Protein AF-A0A841DXW0-F1 (afdb_monomer_lite)

pLDDT: mean 86.61, std 12.79, range [44.38, 97.81]

Radius of gyration: 30.57 Å; chains: 1; bounding box: 57×77×73 Å

Organism: NCBI:txid236067

Foldseek 3Di:
DWDWDDQVVDPTKIKFKWFAFPVGFTARDADLFAGKGFDPCLVVLQVVCVVVVHGDDSVSGTDGDGLVRGQFIWMAIPVGDIHDTDGQVQWDAAPSRNSDQCRTAHPVGHGNGVVSVVRVVVVCVVVVVVSVVVVVVVVVVVVVVVLLVVLLVCVVVPDQLQRNQVVVVHHSVVSCVVRVVVNPCDPVNVVVVVVVVVVVVVVVVVVVVPDDPPDDDDDDDD

Secondary structure (DSSP, 8-state):
--EEE--TTSPPEEEEEEEEETT--EES-EETTEEEEE-TTHHHHHHHHHHTT-PPPHHHHEEEE-GGGEEEEEEEETTS-EEEEEEGGGSEE-TT-S-STTTEE-TTS-BHHHHHHHHHHHHHHHHHHHHHHHHHHHHHHHHHHHHHHHHHHHHHTT--HHHHHHHTTS-HHHHHHHHHHHHSS-HHHHHHHHHHHHHHHHHHHHHHH-------------

Structure (mmCIF, N/CA/C/O backbone):
data_AF-A0A841DXW0-F1
#
_entry.id   AF-A0A841DXW0-F1
#
loop_
_atom_site.group_PDB
_atom_site.id
_atom_site.type_symbol
_atom_site.label_atom_id
_atom_site.label_alt_id
_atom_site.label_comp_id
_atom_site.label_asym_id
_atom_site.label_entity_id
_atom_site.label_seq_id
_atom_site.pdbx_PDB_ins_code
_atom_site.Cartn_x
_atom_site.Cartn_y
_atom_site.Cartn_z
_atom_site.occupancy
_atom_site.B_iso_or_equiv
_atom_site.auth_seq_id
_atom_site.auth_comp_id
_atom_site.auth_asym_id
_atom_site.auth_atom_id
_atom_site.pdbx_PDB_model_num
ATOM 1 N N . MET A 1 1 ? 0.130 -0.313 -15.428 1.00 65.50 1 MET A N 1
ATOM 2 C CA . MET A 1 1 ? -0.395 0.853 -14.653 1.00 65.50 1 MET A CA 1
ATOM 3 C C . MET A 1 1 ? -0.084 0.596 -13.180 1.00 65.50 1 MET A C 1
ATOM 5 O O . MET A 1 1 ? -0.015 -0.562 -12.809 1.00 65.50 1 MET A O 1
ATOM 9 N N . GLY A 1 2 ? 0.133 1.610 -12.335 1.00 84.81 2 GLY A N 1
ATOM 10 C CA . GLY A 1 2 ? 0.450 1.377 -10.913 1.00 84.81 2 GLY A CA 1
ATOM 11 C C . GLY A 1 2 ? -0.738 0.859 -10.085 1.00 84.81 2 GLY A C 1
ATOM 12 O O . GLY A 1 2 ? -1.896 1.147 -10.394 1.00 84.81 2 GLY A O 1
ATOM 13 N N . TRP A 1 3 ? -0.450 0.121 -9.012 1.00 92.50 3 TRP A N 1
ATOM 14 C CA . TRP A 1 3 ? -1.397 -0.343 -7.993 1.00 92.50 3 TRP A CA 1
ATOM 15 C C . TRP A 1 3 ? -1.121 0.388 -6.682 1.00 92.50 3 TRP A C 1
ATOM 17 O O . TRP A 1 3 ? 0.021 0.444 -6.250 1.00 92.50 3 TRP A O 1
ATOM 27 N N . ALA A 1 4 ? -2.139 0.908 -6.001 1.00 89.81 4 ALA A N 1
ATOM 28 C CA . ALA A 1 4 ? -1.940 1.679 -4.774 1.00 89.81 4 ALA A CA 1
ATOM 29 C C . ALA A 1 4 ? -2.601 1.025 -3.557 1.00 89.81 4 ALA A C 1
ATOM 31 O O . ALA A 1 4 ? -3.673 0.417 -3.638 1.00 89.81 4 ALA A O 1
ATOM 32 N N . PHE A 1 5 ? -1.961 1.180 -2.404 1.00 83.38 5 PHE A N 1
ATOM 33 C CA . PHE A 1 5 ? -2.539 0.948 -1.092 1.00 83.38 5 PHE A CA 1
ATOM 34 C C . PHE A 1 5 ? -2.269 2.165 -0.213 1.00 83.38 5 PHE A C 1
ATOM 36 O O . PHE A 1 5 ? -1.135 2.416 0.194 1.00 83.38 5 PHE A O 1
ATOM 43 N N . GLU A 1 6 ? -3.348 2.869 0.108 1.00 78.94 6 GLU A N 1
ATOM 44 C CA . GLU A 1 6 ? -3.366 3.969 1.065 1.00 78.94 6 GLU A CA 1
ATOM 45 C C . GLU A 1 6 ? -3.870 3.413 2.399 1.00 78.94 6 GLU A C 1
ATOM 47 O O . GLU A 1 6 ? -5.041 3.052 2.555 1.00 78.94 6 GLU A O 1
ATOM 52 N N . GLY A 1 7 ? -2.966 3.270 3.364 1.00 66.44 7 GLY A N 1
ATOM 53 C CA . GLY A 1 7 ? -3.322 2.906 4.728 1.00 66.44 7 GLY A CA 1
ATOM 54 C C . GLY A 1 7 ? -3.168 4.126 5.613 1.00 66.44 7 GLY A C 1
ATOM 55 O O . GLY A 1 7 ? -2.055 4.613 5.765 1.00 66.44 7 GLY A O 1
ATOM 56 N N . GLU A 1 8 ? -4.239 4.612 6.247 1.00 64.44 8 GLU A N 1
ATOM 57 C CA . GLU A 1 8 ? -4.107 5.759 7.150 1.00 64.44 8 GLU A CA 1
ATOM 58 C C . GLU A 1 8 ? -3.011 5.494 8.200 1.00 64.44 8 GLU A C 1
ATOM 60 O O . GLU A 1 8 ? -3.106 4.554 8.995 1.00 64.44 8 GLU A O 1
ATOM 65 N N . GLY A 1 9 ? -1.976 6.335 8.249 1.00 62.94 9 GLY A N 1
ATOM 66 C CA . GLY A 1 9 ? -0.862 6.206 9.198 1.00 62.94 9 GLY A CA 1
ATOM 67 C C . GLY A 1 9 ? 0.056 4.993 8.982 1.00 62.94 9 GLY A C 1
ATOM 68 O O . GLY A 1 9 ? 0.841 4.679 9.877 1.00 62.94 9 GLY A O 1
ATOM 69 N N . LEU A 1 10 ? -0.052 4.312 7.842 1.00 67.81 10 LEU A N 1
ATOM 70 C CA . LEU A 1 10 ? 0.983 3.438 7.295 1.00 67.81 10 LEU A CA 1
ATOM 71 C C . LEU A 1 10 ? 1.666 4.185 6.140 1.00 67.81 10 LEU A C 1
ATOM 73 O O . LEU A 1 10 ? 1.105 5.141 5.614 1.00 67.81 10 LEU A O 1
ATOM 77 N N . GLU A 1 11 ? 2.894 3.802 5.793 1.00 77.06 11 GLU A N 1
ATOM 78 C CA . GLU A 1 11 ? 3.558 4.357 4.607 1.00 77.06 11 GLU A CA 1
ATOM 79 C C . GLU A 1 11 ? 2.734 4.011 3.358 1.00 77.06 11 GLU A C 1
ATOM 81 O O . GLU A 1 11 ? 2.201 2.903 3.264 1.00 77.06 11 GLU A O 1
ATOM 86 N N . ASP A 1 12 ? 2.598 4.953 2.424 1.00 86.62 12 ASP A N 1
ATOM 87 C CA . ASP A 1 12 ? 1.883 4.709 1.172 1.00 86.62 12 ASP A CA 1
ATOM 88 C C . ASP A 1 12 ? 2.682 3.731 0.308 1.00 86.62 12 ASP A C 1
ATOM 90 O O . ASP A 1 12 ? 3.871 3.927 0.032 1.00 86.62 12 ASP A O 1
ATOM 94 N N . HIS A 1 13 ? 2.015 2.666 -0.129 1.00 92.44 13 HIS A N 1
ATOM 95 C CA . HIS A 1 13 ? 2.616 1.656 -0.986 1.00 92.44 13 HIS A CA 1
ATOM 96 C C . HIS A 1 13 ? 1.990 1.731 -2.367 1.00 92.44 13 HIS A C 1
ATOM 98 O O . HIS A 1 13 ? 0.827 1.376 -2.552 1.00 92.44 13 HIS A O 1
ATOM 104 N N . GLU A 1 14 ? 2.788 2.122 -3.348 1.00 94.62 14 GLU A N 1
ATOM 105 C CA . GLU A 1 14 ? 2.430 2.015 -4.753 1.00 94.62 14 GLU A CA 1
ATOM 106 C C . GLU A 1 14 ? 3.302 0.930 -5.381 1.00 94.62 14 GLU A C 1
ATOM 108 O O . GLU A 1 14 ? 4.532 0.976 -5.294 1.00 94.62 14 GLU A O 1
ATOM 113 N N . GLY A 1 15 ? 2.663 -0.107 -5.910 1.00 95.56 15 GLY A N 1
ATOM 114 C CA . GLY A 1 15 ? 3.278 -1.184 -6.661 1.00 95.56 15 GLY A CA 1
ATOM 115 C C . GLY A 1 15 ? 3.174 -0.962 -8.161 1.00 95.56 15 GLY A C 1
ATOM 116 O O . GLY A 1 15 ? 2.245 -0.320 -8.634 1.00 95.56 15 GLY A O 1
ATOM 117 N N . TYR A 1 16 ? 4.121 -1.495 -8.918 1.00 95.44 16 TYR A N 1
ATOM 118 C CA . TYR A 1 16 ? 4.095 -1.460 -10.379 1.00 95.44 16 TYR A CA 1
ATOM 119 C C . TYR A 1 16 ? 4.990 -2.562 -10.945 1.00 95.44 16 TYR A C 1
ATOM 121 O O . TYR A 1 16 ? 5.966 -2.968 -10.304 1.00 95.44 16 TYR A O 1
ATOM 129 N N . ALA A 1 17 ? 4.686 -3.036 -12.153 1.00 96.00 17 ALA A N 1
ATOM 130 C CA . ALA A 1 17 ? 5.651 -3.783 -12.945 1.00 96.00 17 ALA A CA 1
ATOM 131 C C . ALA A 1 17 ? 6.710 -2.811 -13.481 1.00 96.00 17 ALA A C 1
ATOM 133 O O . ALA A 1 17 ? 6.394 -1.783 -14.082 1.00 96.00 17 ALA A O 1
ATOM 134 N N . VAL A 1 18 ? 7.980 -3.118 -13.236 1.00 95.81 18 VAL A N 1
ATOM 135 C CA . VAL A 1 18 ? 9.117 -2.322 -13.692 1.00 95.81 18 VAL A CA 1
ATOM 136 C C . VAL A 1 18 ? 9.826 -3.048 -14.828 1.00 95.81 18 VAL A C 1
ATOM 138 O O . VAL A 1 18 ? 10.089 -4.248 -14.741 1.00 95.81 18 VAL A O 1
ATOM 141 N N . PHE A 1 19 ? 10.143 -2.323 -15.897 1.00 96.25 19 PHE A N 1
ATOM 142 C CA . PHE A 1 19 ? 11.028 -2.787 -16.959 1.00 96.25 19 PHE A CA 1
ATOM 143 C C . PHE A 1 19 ? 12.461 -2.806 -16.439 1.00 96.25 19 PHE A C 1
ATOM 145 O O . PHE A 1 19 ? 12.916 -1.817 -15.862 1.00 96.25 19 PHE A O 1
ATOM 152 N N . VAL A 1 20 ? 13.185 -3.896 -16.681 1.00 96.62 20 VAL A N 1
ATOM 153 C CA . VAL A 1 20 ? 14.587 -4.042 -16.281 1.00 96.62 20 VAL A CA 1
ATOM 154 C C . VAL A 1 20 ? 15.447 -4.242 -17.518 1.00 96.62 20 VAL A C 1
ATOM 156 O O . VAL A 1 20 ? 15.250 -5.187 -18.288 1.00 96.62 20 VAL A O 1
ATOM 159 N N . THR A 1 21 ? 16.425 -3.368 -17.720 1.00 96.19 21 THR A N 1
ATOM 160 C CA . THR A 1 21 ? 17.359 -3.471 -18.844 1.00 96.19 21 THR A CA 1
ATOM 161 C C . THR A 1 21 ? 18.474 -4.484 -18.599 1.00 96.19 21 THR A C 1
ATOM 163 O O . THR A 1 21 ? 18.707 -4.948 -17.479 1.00 96.19 21 THR A O 1
ATOM 166 N N . VAL A 1 22 ? 19.208 -4.829 -19.660 1.00 95.81 22 VAL A N 1
ATOM 167 C CA . VAL A 1 22 ? 20.374 -5.733 -19.611 1.00 95.81 22 VAL A CA 1
ATOM 168 C C . VAL A 1 22 ? 21.492 -5.220 -18.701 1.00 95.81 22 VAL A C 1
ATOM 170 O O . VAL A 1 22 ? 22.217 -6.021 -18.118 1.00 95.81 22 VAL A O 1
ATOM 173 N N . ASP A 1 23 ? 21.613 -3.900 -18.546 1.00 94.31 23 ASP A N 1
ATOM 174 C CA . ASP A 1 23 ? 22.551 -3.249 -17.625 1.00 94.31 23 ASP A CA 1
ATOM 175 C C . ASP A 1 23 ? 21.958 -3.015 -16.220 1.00 94.31 23 ASP A C 1
ATOM 177 O O . ASP A 1 23 ? 22.613 -2.417 -15.367 1.00 94.31 23 ASP A O 1
ATOM 181 N N . GLY A 1 24 ? 20.747 -3.523 -15.959 1.00 94.50 24 GLY A N 1
ATOM 182 C CA . GLY A 1 24 ? 20.101 -3.523 -14.646 1.00 94.50 24 GLY A CA 1
ATOM 183 C C . GLY A 1 24 ? 19.414 -2.215 -14.261 1.00 94.50 24 GLY A C 1
ATOM 184 O O . GLY A 1 24 ? 19.050 -2.051 -13.100 1.00 94.50 24 GLY A O 1
ATOM 185 N N . ARG A 1 25 ? 19.242 -1.276 -15.196 1.00 94.50 25 ARG A N 1
ATOM 186 C CA . ARG A 1 25 ? 18.461 -0.061 -14.952 1.00 94.50 25 ARG A CA 1
ATOM 187 C C . ARG A 1 25 ? 16.971 -0.357 -15.035 1.00 94.50 25 ARG A C 1
ATOM 189 O O . ARG A 1 25 ? 16.523 -1.240 -15.761 1.00 94.50 25 ARG A O 1
ATOM 196 N N . GLU A 1 26 ? 16.218 0.406 -14.262 1.00 94.38 26 GLU A N 1
ATOM 197 C CA . GLU A 1 26 ? 14.788 0.217 -14.068 1.00 94.38 26 GLU A CA 1
ATOM 198 C C . GLU A 1 26 ? 14.006 1.377 -14.691 1.00 94.38 26 GLU A C 1
ATOM 200 O O . GLU A 1 26 ? 14.440 2.532 -14.638 1.00 94.38 26 GLU A O 1
ATOM 205 N N . SER A 1 27 ? 12.835 1.083 -15.253 1.00 92.88 27 SER A N 1
ATOM 206 C CA . SER A 1 27 ? 11.865 2.101 -15.657 1.00 92.88 27 SER A CA 1
ATOM 207 C C . SER A 1 27 ? 10.431 1.632 -15.451 1.00 92.88 27 SER A C 1
ATOM 209 O O . SER A 1 27 ? 10.116 0.470 -15.675 1.00 92.88 27 SER A O 1
ATOM 211 N N . GLY A 1 28 ? 9.553 2.550 -15.048 1.00 89.56 28 GLY A N 1
ATOM 212 C CA . GLY A 1 28 ? 8.099 2.358 -15.064 1.00 89.56 28 GLY A CA 1
ATOM 213 C C . GLY A 1 28 ? 7.417 2.978 -16.290 1.00 89.56 28 GLY A C 1
ATOM 214 O O . GLY A 1 28 ? 6.194 3.046 -16.326 1.00 89.56 28 GLY A O 1
ATOM 215 N N . SER A 1 29 ? 8.181 3.485 -17.265 1.00 88.88 29 SER A N 1
ATOM 216 C CA . SER A 1 29 ? 7.665 4.239 -18.412 1.00 88.88 29 SER A CA 1
ATOM 217 C C . SER A 1 29 ? 8.244 3.741 -19.734 1.00 88.88 29 SER A C 1
ATOM 219 O O . SER A 1 29 ? 9.432 3.430 -19.853 1.00 88.88 29 SER A O 1
ATOM 221 N N . SER A 1 30 ? 7.397 3.697 -20.757 1.00 91.06 30 SER A N 1
ATOM 222 C CA . SER A 1 30 ? 7.753 3.254 -22.101 1.00 91.06 30 SER A CA 1
ATOM 223 C C . SER A 1 30 ? 7.018 4.065 -23.168 1.00 91.06 30 SER A C 1
ATOM 225 O O . SER A 1 30 ? 6.134 4.872 -22.882 1.00 91.06 30 SER A O 1
ATOM 227 N N . SER A 1 31 ? 7.425 3.875 -24.415 1.00 89.94 31 SER A N 1
ATOM 228 C CA . SER A 1 31 ? 6.767 4.372 -25.619 1.00 89.94 31 SER A CA 1
ATOM 229 C C . SER A 1 31 ? 6.866 3.312 -26.716 1.00 89.94 31 SER A C 1
ATOM 231 O O . SER A 1 31 ? 7.520 2.286 -26.531 1.00 89.94 31 SER A O 1
ATOM 233 N N . ALA A 1 32 ? 6.282 3.574 -27.887 1.00 87.12 32 ALA A N 1
ATOM 234 C CA . ALA A 1 32 ? 6.405 2.668 -29.030 1.00 87.12 32 ALA A CA 1
ATOM 235 C C . ALA A 1 32 ? 7.876 2.380 -29.406 1.00 87.12 32 ALA A C 1
ATOM 237 O O . ALA A 1 32 ? 8.198 1.268 -29.814 1.00 87.12 32 ALA A O 1
ATOM 238 N N . ASP A 1 33 ? 8.773 3.347 -29.194 1.00 88.94 33 ASP A N 1
ATOM 239 C CA . ASP A 1 33 ? 10.173 3.272 -29.618 1.00 88.94 33 ASP A CA 1
ATOM 240 C C . ASP A 1 33 ? 11.130 2.721 -28.538 1.00 88.94 33 ASP A C 1
ATOM 242 O O . ASP A 1 33 ? 12.308 2.489 -28.821 1.00 88.94 33 ASP A O 1
ATOM 246 N N . GLY A 1 34 ? 10.663 2.503 -27.300 1.00 91.62 34 GLY A N 1
ATOM 247 C CA . GLY A 1 34 ? 11.501 1.966 -26.222 1.00 91.62 34 GLY A CA 1
ATOM 248 C C . GLY A 1 34 ? 11.132 2.427 -24.811 1.00 91.62 34 GLY A C 1
ATOM 249 O O . GLY A 1 34 ? 10.066 2.988 -24.563 1.00 91.62 34 GLY A O 1
ATOM 250 N N . LEU A 1 35 ? 12.056 2.200 -23.879 1.00 93.50 35 LEU A N 1
ATOM 251 C CA . LEU A 1 35 ? 11.955 2.509 -22.454 1.00 93.50 35 LEU A CA 1
ATOM 252 C C . LEU A 1 35 ? 12.476 3.914 -22.155 1.00 93.50 35 LEU A C 1
ATOM 254 O O . LEU A 1 35 ? 13.573 4.265 -22.584 1.00 93.50 35 LEU A O 1
ATOM 258 N N . TRP A 1 36 ? 11.755 4.691 -21.349 1.00 93.44 36 TRP A N 1
ATOM 259 C CA . TRP A 1 36 ? 12.261 5.970 -20.846 1.00 93.44 36 TRP A CA 1
ATOM 260 C C . TRP A 1 36 ? 13.000 5.749 -19.532 1.00 93.44 36 TRP A C 1
ATOM 262 O O . TRP A 1 36 ? 12.374 5.482 -18.511 1.00 93.44 36 TRP A O 1
ATOM 272 N N . ILE A 1 37 ? 14.328 5.841 -19.539 1.00 93.81 37 ILE A N 1
ATOM 273 C CA . ILE A 1 37 ? 15.160 5.606 -18.351 1.00 93.81 37 ILE A CA 1
ATOM 274 C C . ILE A 1 37 ? 15.756 6.914 -17.865 1.00 93.81 37 ILE A C 1
ATOM 276 O O . ILE A 1 37 ? 16.316 7.676 -18.649 1.00 93.81 37 ILE A O 1
ATOM 280 N N . TRP A 1 38 ? 15.694 7.150 -16.557 1.00 90.75 38 TRP A N 1
ATOM 281 C CA . TRP A 1 38 ? 16.342 8.304 -15.951 1.00 90.75 38 TRP A CA 1
ATOM 282 C C . TRP A 1 38 ? 17.860 8.251 -16.157 1.00 90.75 38 TRP A C 1
ATOM 284 O O . TRP A 1 38 ? 18.518 7.247 -15.864 1.00 90.75 38 TRP A O 1
ATOM 294 N N . ARG A 1 39 ? 18.436 9.343 -16.659 1.00 90.56 39 ARG A N 1
ATOM 295 C CA . ARG A 1 39 ? 19.870 9.421 -16.926 1.00 90.56 39 ARG A CA 1
ATOM 296 C C . ARG A 1 39 ? 20.656 9.463 -15.610 1.00 90.56 39 ARG A C 1
ATOM 298 O O . ARG A 1 39 ? 20.292 10.219 -14.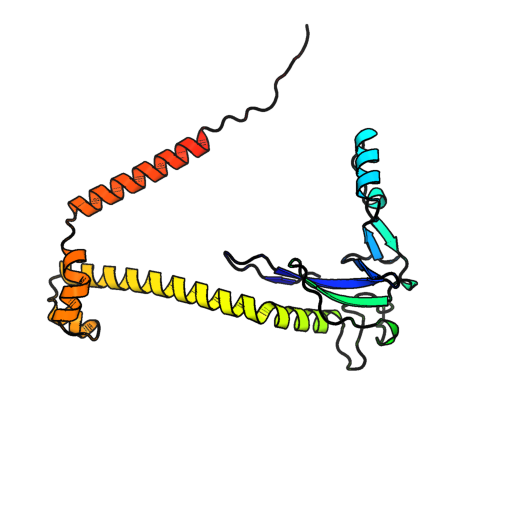706 1.00 90.56 39 ARG A O 1
ATOM 305 N N . PRO A 1 40 ? 21.802 8.769 -15.506 1.00 8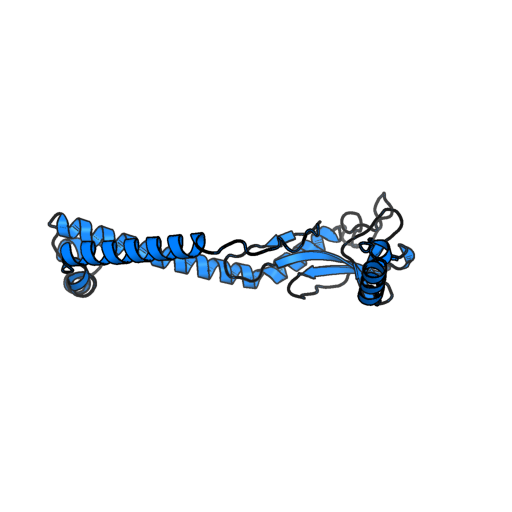8.75 40 PRO A N 1
ATOM 306 C CA . PRO A 1 40 ? 22.681 8.900 -14.343 1.00 88.75 40 PRO A CA 1
ATOM 307 C C . PRO A 1 40 ? 23.173 10.339 -14.111 1.00 88.75 40 PRO A C 1
ATOM 309 O O . PRO A 1 40 ? 23.406 10.739 -12.973 1.00 88.75 40 PRO A O 1
ATOM 312 N N . ASP A 1 41 ? 23.313 11.129 -15.182 1.00 90.38 41 ASP A N 1
ATOM 313 C CA . ASP A 1 41 ? 23.753 12.528 -15.154 1.00 90.38 41 ASP A CA 1
ATOM 314 C C . ASP A 1 41 ? 22.595 13.547 -15.179 1.00 90.38 41 ASP A C 1
ATOM 316 O O . ASP A 1 41 ? 22.837 14.750 -15.307 1.00 90.38 41 ASP A O 1
ATOM 320 N N . ALA A 1 42 ? 21.343 13.105 -15.005 1.00 90.94 42 ALA A N 1
ATOM 321 C CA . ALA A 1 42 ? 20.148 13.947 -15.111 1.00 90.94 42 ALA A CA 1
ATOM 322 C C . ALA A 1 42 ? 20.188 15.192 -14.214 1.00 90.94 42 ALA A C 1
ATOM 324 O O . ALA A 1 42 ? 19.801 16.275 -14.641 1.00 90.94 42 ALA A O 1
ATOM 325 N N . GLN A 1 43 ? 20.697 15.073 -12.982 1.00 88.44 43 GLN A N 1
ATOM 326 C CA . GLN A 1 43 ? 20.805 16.217 -12.066 1.00 88.44 43 GLN A CA 1
ATOM 327 C C . GLN A 1 43 ? 21.747 17.299 -12.608 1.00 88.44 43 GLN A C 1
ATOM 329 O O . GLN A 1 43 ? 21.465 18.489 -12.482 1.00 88.44 43 GLN A O 1
ATOM 334 N N . VAL A 1 44 ? 22.850 16.893 -13.243 1.00 91.75 44 VAL A N 1
ATOM 335 C CA . VAL A 1 44 ? 23.822 17.820 -13.836 1.00 91.75 44 VAL A CA 1
ATOM 336 C C . VAL A 1 44 ? 23.207 18.519 -15.047 1.00 91.75 44 VAL A C 1
ATOM 338 O O . VAL A 1 44 ? 23.349 19.732 -15.195 1.00 91.75 44 VAL A O 1
ATOM 341 N N . ARG A 1 45 ? 22.475 17.779 -15.883 1.00 90.62 45 ARG A N 1
ATOM 342 C CA . ARG A 1 45 ? 21.780 18.325 -17.059 1.00 90.62 45 ARG A CA 1
ATOM 343 C C . ARG A 1 45 ? 20.650 19.271 -16.678 1.00 90.62 45 ARG A C 1
ATOM 345 O O . ARG A 1 45 ? 20.562 20.364 -17.231 1.00 90.62 45 ARG A O 1
ATOM 352 N N . ALA A 1 46 ? 19.849 18.900 -15.682 1.00 89.56 46 ALA A N 1
ATOM 353 C CA . ALA A 1 46 ? 18.814 19.764 -15.137 1.00 89.56 46 ALA A CA 1
ATOM 354 C C . ALA A 1 46 ? 19.417 21.058 -14.570 1.00 89.56 46 ALA A C 1
ATOM 356 O O . ALA A 1 46 ? 18.932 22.142 -14.873 1.00 89.56 46 ALA A O 1
ATOM 357 N N . ALA A 1 47 ? 20.520 20.978 -13.820 1.00 90.25 47 ALA A N 1
ATOM 358 C CA . ALA A 1 47 ? 21.199 22.170 -13.314 1.00 90.25 47 ALA A CA 1
ATOM 359 C C . ALA A 1 47 ? 21.732 23.072 -14.445 1.00 90.25 47 ALA A C 1
ATOM 361 O O . ALA A 1 47 ? 21.606 24.294 -14.361 1.00 90.25 47 ALA A O 1
ATOM 362 N N . ALA A 1 48 ? 22.283 22.487 -15.513 1.00 92.25 48 ALA A N 1
ATOM 363 C CA . ALA A 1 48 ? 22.730 23.236 -16.686 1.00 92.25 48 ALA A CA 1
ATOM 364 C C . ALA A 1 48 ? 21.564 23.957 -17.385 1.00 92.25 48 ALA A C 1
ATOM 366 O O . ALA A 1 48 ? 21.671 25.147 -17.674 1.00 92.25 48 ALA A O 1
ATOM 367 N N . ALA A 1 49 ? 20.426 23.279 -17.559 1.00 91.19 49 ALA A N 1
ATOM 368 C CA . ALA A 1 49 ? 19.207 23.871 -18.103 1.00 91.19 49 ALA A CA 1
ATOM 369 C C . ALA A 1 49 ? 18.763 25.106 -17.296 1.00 91.19 49 ALA A C 1
ATOM 371 O O . ALA A 1 49 ? 18.531 26.181 -17.849 1.00 91.19 49 ALA A O 1
ATOM 372 N N . TRP A 1 50 ? 18.738 25.000 -15.967 1.00 92.75 50 TRP A N 1
ATOM 373 C CA . TRP A 1 50 ? 18.352 26.124 -15.109 1.00 92.75 50 TRP A CA 1
ATOM 374 C C . TRP A 1 50 ? 19.339 27.289 -15.208 1.00 92.75 50 TRP A C 1
ATOM 376 O O . TRP A 1 50 ? 18.918 28.446 -15.232 1.00 92.75 50 TRP A O 1
ATOM 386 N N . ALA A 1 51 ? 20.641 27.003 -15.297 1.00 94.88 51 ALA A N 1
ATOM 387 C CA . ALA A 1 51 ? 21.673 28.027 -15.463 1.00 94.88 51 ALA A CA 1
ATOM 388 C C . ALA A 1 51 ? 21.540 28.788 -16.796 1.00 94.88 51 ALA A C 1
ATOM 390 O O . ALA A 1 51 ? 21.899 29.961 -16.881 1.00 94.88 51 ALA A O 1
ATOM 391 N N . GLU A 1 52 ? 20.979 28.139 -17.816 1.00 95.19 52 GLU A N 1
ATOM 392 C CA . GLU A 1 52 ? 20.634 28.725 -19.115 1.00 95.19 52 GLU A CA 1
ATOM 393 C C . GLU A 1 52 ? 19.276 29.455 -19.108 1.00 95.19 52 GLU A C 1
ATOM 395 O O . GLU A 1 52 ? 18.865 30.006 -20.129 1.00 95.19 52 GLU A O 1
ATOM 400 N N . GLY A 1 53 ? 18.567 29.486 -17.973 1.00 95.31 53 GLY A N 1
ATOM 401 C CA . GLY A 1 53 ? 17.253 30.120 -17.848 1.00 95.31 53 GLY A CA 1
ATOM 402 C C . GLY A 1 53 ? 16.112 29.325 -18.488 1.00 95.31 53 GLY A C 1
ATOM 403 O O . GLY A 1 53 ? 15.055 29.896 -18.759 1.00 95.31 53 GLY A O 1
ATOM 404 N N . ARG A 1 54 ? 16.307 28.023 -18.735 1.00 95.00 54 ARG A N 1
ATOM 405 C CA . ARG A 1 54 ? 15.286 27.112 -19.271 1.00 95.00 54 ARG A CA 1
ATOM 406 C C . ARG A 1 54 ? 14.879 26.070 -18.228 1.00 95.00 54 ARG A C 1
ATOM 408 O O . ARG A 1 54 ? 15.687 25.622 -17.418 1.00 95.00 54 ARG A O 1
ATOM 415 N N . SER A 1 55 ? 13.617 25.651 -18.259 1.00 91.38 55 SER A N 1
ATOM 416 C CA . SER A 1 55 ? 13.197 24.453 -17.528 1.00 91.38 55 SER A CA 1
ATOM 417 C C . SER A 1 55 ? 13.787 23.206 -18.210 1.00 91.38 55 SER A C 1
ATOM 419 O O . SER A 1 55 ? 13.841 23.179 -19.442 1.00 91.38 55 SER A O 1
ATOM 421 N N . PRO A 1 56 ? 14.240 22.188 -17.459 1.00 89.31 56 PRO A N 1
ATOM 422 C CA . PRO A 1 56 ? 14.683 20.921 -18.028 1.00 89.31 56 PRO A CA 1
ATOM 423 C C . PRO A 1 56 ? 13.509 20.235 -18.720 1.00 89.31 56 PRO A C 1
ATOM 425 O O . PRO A 1 56 ? 12.414 20.184 -18.156 1.00 89.31 56 PRO A O 1
ATOM 428 N N . GLY A 1 57 ? 13.743 19.723 -19.924 1.00 88.31 57 GLY A N 1
ATOM 429 C CA . GLY A 1 57 ? 12.804 18.841 -20.608 1.00 88.31 57 GLY A CA 1
ATOM 430 C C . GLY A 1 57 ? 13.045 17.377 -20.246 1.00 88.31 57 GLY A C 1
ATOM 431 O O . GLY A 1 57 ? 14.072 17.029 -19.659 1.00 88.31 57 GLY A O 1
ATOM 432 N N . ASP A 1 58 ? 12.129 16.500 -20.655 1.00 84.50 58 ASP A N 1
ATOM 433 C CA . ASP A 1 58 ? 12.245 15.055 -20.417 1.00 84.50 58 ASP A CA 1
ATOM 434 C C . ASP A 1 58 ? 13.525 14.464 -21.025 1.00 84.50 58 ASP A C 1
ATOM 436 O O . ASP A 1 58 ? 14.126 13.573 -20.438 1.00 84.50 58 ASP A O 1
ATOM 440 N N . GLU A 1 59 ? 14.006 15.002 -22.148 1.00 84.88 59 GLU A N 1
ATOM 441 C CA . GLU A 1 59 ? 15.253 14.577 -22.803 1.00 84.88 59 GLU A CA 1
ATOM 442 C C . GLU A 1 59 ? 16.532 14.923 -22.016 1.00 84.88 59 GLU A C 1
ATOM 444 O O . GLU A 1 59 ? 17.566 14.260 -22.171 1.00 84.88 59 GLU A O 1
ATOM 449 N N . ASP A 1 60 ? 16.475 15.946 -21.154 1.00 85.94 60 ASP A N 1
ATOM 450 C CA . ASP A 1 60 ? 17.593 16.320 -20.285 1.00 85.94 60 ASP A CA 1
ATOM 451 C C . ASP A 1 60 ? 17.749 15.333 -19.128 1.00 85.94 60 ASP A C 1
ATOM 453 O O . ASP A 1 60 ? 18.857 15.121 -18.635 1.00 85.94 60 ASP A O 1
ATOM 457 N N . VAL A 1 61 ? 16.641 14.747 -18.675 1.00 88.75 61 VAL A N 1
ATOM 458 C CA . VAL A 1 61 ? 16.602 13.926 -17.461 1.00 88.75 61 VAL A CA 1
ATOM 459 C C . VAL A 1 61 ? 16.394 12.445 -17.737 1.00 88.75 61 VAL A C 1
ATOM 461 O O . VAL A 1 61 ? 16.799 11.613 -16.929 1.00 88.75 61 VAL A O 1
ATOM 464 N N . SER A 1 62 ? 15.850 12.107 -18.899 1.00 91.50 62 SER A N 1
ATOM 465 C CA . SER A 1 62 ? 15.583 10.747 -19.342 1.00 91.50 62 SER A CA 1
ATOM 466 C C . SER A 1 62 ? 16.221 10.479 -20.699 1.00 91.50 62 SER A C 1
ATOM 468 O O . SER A 1 62 ? 16.520 11.377 -21.489 1.00 91.50 62 SER A O 1
ATOM 470 N N . GLU A 1 63 ? 16.459 9.208 -20.976 1.00 93.94 63 GLU A N 1
ATOM 471 C CA . GLU A 1 63 ? 16.884 8.734 -22.278 1.00 93.94 63 GLU A CA 1
ATOM 472 C C . GLU A 1 63 ? 15.997 7.604 -22.761 1.00 93.94 63 GLU A C 1
ATOM 474 O O . GLU A 1 63 ? 15.518 6.795 -21.967 1.00 93.94 63 GLU A O 1
ATOM 479 N N . LEU A 1 64 ? 15.797 7.564 -24.075 1.00 94.25 64 LEU A N 1
ATOM 480 C CA . LEU A 1 64 ? 15.090 6.478 -24.721 1.00 94.25 64 LEU A CA 1
ATOM 481 C C . LEU A 1 64 ? 16.061 5.318 -24.947 1.00 94.25 64 LEU A C 1
ATOM 483 O O . LEU A 1 64 ? 17.045 5.442 -25.680 1.00 94.25 64 LEU A O 1
ATOM 487 N N . VAL A 1 65 ? 15.775 4.193 -24.309 1.00 94.44 65 VAL A N 1
ATOM 488 C CA . VAL A 1 65 ? 16.516 2.943 -24.433 1.00 94.44 65 VAL A CA 1
ATOM 489 C C . VAL A 1 65 ? 15.709 1.979 -25.297 1.00 94.44 65 VAL A C 1
ATOM 491 O O . VAL A 1 65 ? 14.555 1.693 -24.999 1.00 94.44 65 VAL A O 1
ATOM 494 N N . ALA A 1 66 ? 16.319 1.472 -26.369 1.00 93.50 66 ALA A N 1
ATOM 495 C CA . ALA A 1 66 ? 15.643 0.602 -27.327 1.00 93.50 66 ALA A CA 1
ATOM 496 C C . ALA A 1 66 ? 15.143 -0.704 -26.683 1.00 93.50 66 ALA A C 1
ATOM 498 O O . ALA A 1 66 ? 15.768 -1.231 -25.756 1.00 93.50 66 ALA A O 1
ATOM 499 N N . TRP A 1 67 ? 14.045 -1.257 -27.206 1.00 91.81 67 TRP A N 1
ATOM 500 C CA . TRP A 1 67 ? 13.421 -2.475 -26.680 1.00 91.81 67 TRP A CA 1
ATOM 501 C C . TRP A 1 67 ? 14.363 -3.680 -26.643 1.00 91.81 67 TRP A C 1
ATOM 503 O O . TRP A 1 67 ? 14.215 -4.541 -25.786 1.00 91.81 67 TRP A O 1
ATOM 513 N N . GLU A 1 68 ? 15.382 -3.760 -27.498 1.00 91.88 68 GLU A N 1
ATOM 514 C CA . GLU A 1 68 ? 16.414 -4.809 -27.477 1.00 91.88 68 GLU A CA 1
ATOM 515 C C . GLU A 1 68 ? 17.225 -4.834 -26.177 1.00 91.88 68 GLU A C 1
ATOM 517 O O . GLU A 1 68 ? 17.822 -5.853 -25.845 1.00 91.88 68 GLU A O 1
ATOM 522 N N . GLN A 1 69 ? 17.255 -3.726 -25.436 1.00 94.81 69 GLN A N 1
ATOM 523 C CA . GLN A 1 69 ? 17.920 -3.654 -24.138 1.00 94.81 69 GLN A CA 1
ATOM 524 C C . GLN A 1 69 ? 17.018 -4.110 -22.989 1.00 94.81 69 GLN A C 1
ATOM 526 O O . GLN A 1 69 ? 17.511 -4.220 -21.869 1.00 94.81 69 GLN A O 1
ATOM 531 N N . LEU A 1 70 ? 15.728 -4.376 -23.228 1.00 94.69 70 LEU A N 1
ATOM 532 C CA . LEU A 1 70 ? 14.842 -4.967 -22.229 1.00 94.69 70 LEU A CA 1
ATOM 533 C C . LEU A 1 70 ? 15.293 -6.397 -21.941 1.00 94.69 70 LEU A C 1
ATOM 535 O O . LEU A 1 70 ? 15.296 -7.244 -22.838 1.00 94.69 70 LEU A O 1
ATOM 539 N N . ALA A 1 71 ? 15.626 -6.658 -20.683 1.00 95.50 71 ALA A N 1
ATOM 540 C CA . ALA A 1 71 ? 16.051 -7.968 -20.219 1.00 95.50 71 ALA A CA 1
ATOM 541 C C . ALA A 1 71 ? 14.943 -8.711 -19.461 1.00 95.50 71 ALA A C 1
ATOM 543 O O . ALA A 1 71 ? 14.986 -9.936 -19.369 1.00 95.50 71 ALA A O 1
ATOM 544 N N . GLY A 1 72 ? 13.943 -7.997 -18.946 1.00 95.62 72 GLY A N 1
ATOM 545 C CA . GLY A 1 72 ? 12.786 -8.597 -18.298 1.00 95.62 72 GLY A CA 1
ATOM 546 C C . GLY A 1 72 ? 11.975 -7.591 -17.496 1.00 95.62 72 GLY A C 1
ATOM 547 O O . GLY A 1 72 ? 12.142 -6.379 -17.645 1.00 95.62 72 GLY A O 1
ATOM 548 N N . TRP A 1 73 ? 11.141 -8.116 -16.609 1.00 96.19 73 TRP A N 1
ATOM 549 C CA . TRP A 1 73 ? 10.268 -7.338 -15.738 1.00 96.19 73 TRP A CA 1
ATOM 550 C C . TRP A 1 73 ? 10.373 -7.809 -14.298 1.00 96.19 73 TRP A C 1
ATOM 552 O O . TRP A 1 73 ? 10.778 -8.939 -14.027 1.00 96.19 73 TRP A O 1
ATOM 562 N N . GLN A 1 74 ? 9.990 -6.950 -13.365 1.00 96.69 74 GLN A N 1
ATOM 563 C CA . GLN A 1 74 ? 9.979 -7.264 -11.943 1.00 96.69 74 GLN A CA 1
ATOM 564 C C . GLN A 1 74 ? 8.846 -6.498 -11.260 1.00 96.69 74 GLN A C 1
ATOM 566 O O . GLN A 1 74 ? 8.518 -5.384 -11.656 1.00 96.69 74 GLN A O 1
ATOM 571 N N . ALA A 1 75 ? 8.247 -7.066 -10.216 1.00 97.38 75 ALA A N 1
ATOM 572 C CA . ALA A 1 75 ? 7.347 -6.295 -9.363 1.00 97.38 75 ALA A CA 1
ATOM 573 C C . ALA A 1 75 ? 8.168 -5.353 -8.474 1.00 97.38 75 ALA A C 1
ATOM 575 O O . ALA A 1 75 ? 9.138 -5.776 -7.841 1.00 97.38 75 ALA A O 1
ATOM 576 N N . ALA A 1 76 ? 7.781 -4.090 -8.378 1.00 96.62 76 ALA A N 1
ATOM 577 C CA . ALA A 1 76 ? 8.421 -3.118 -7.504 1.00 96.62 76 ALA A CA 1
ATOM 578 C C . ALA A 1 76 ? 7.383 -2.420 -6.630 1.00 96.62 76 ALA A C 1
ATOM 580 O O . ALA A 1 76 ? 6.195 -2.413 -6.941 1.00 96.62 76 ALA A O 1
ATOM 581 N N . CYS A 1 77 ? 7.840 -1.840 -5.521 1.00 96.31 77 CYS A N 1
ATOM 582 C CA . CYS A 1 77 ? 7.035 -0.952 -4.696 1.00 96.31 77 CYS A CA 1
ATOM 583 C C . CYS A 1 77 ? 7.828 0.305 -4.315 1.00 96.31 77 CYS A C 1
ATOM 585 O O . CYS A 1 77 ? 9.052 0.251 -4.150 1.00 96.31 77 CYS A O 1
ATOM 587 N N . THR A 1 78 ? 7.136 1.433 -4.139 1.00 93.69 78 THR A N 1
ATOM 588 C CA . THR A 1 78 ? 7.705 2.717 -3.690 1.00 93.69 78 THR A CA 1
ATOM 589 C C . THR A 1 78 ? 8.415 2.641 -2.339 1.00 93.69 78 THR A C 1
ATOM 591 O O . THR A 1 78 ? 9.334 3.419 -2.100 1.00 93.69 78 THR A O 1
ATOM 594 N N . CYS A 1 79 ? 8.091 1.655 -1.497 1.00 92.44 79 CYS A N 1
ATOM 595 C CA . CYS A 1 79 ? 8.807 1.382 -0.244 1.00 92.44 79 CYS A CA 1
ATOM 596 C C . CYS A 1 79 ? 10.227 0.804 -0.444 1.00 92.44 79 CYS A C 1
ATOM 598 O O . CYS A 1 79 ? 10.939 0.544 0.525 1.00 92.44 79 CYS A O 1
ATOM 600 N N . GLY A 1 80 ? 10.639 0.555 -1.693 1.00 94.50 80 GLY A N 1
ATOM 601 C CA . GLY A 1 80 ? 11.939 -0.021 -2.046 1.00 94.50 80 GLY A CA 1
ATOM 602 C C . GLY A 1 80 ? 11.936 -1.543 -2.203 1.00 94.50 80 GLY A C 1
ATOM 603 O O . GLY A 1 80 ? 12.963 -2.114 -2.566 1.00 94.50 80 GLY A O 1
ATOM 604 N N . TRP A 1 81 ? 10.805 -2.218 -1.974 1.00 96.44 81 TRP A N 1
ATOM 605 C CA . TRP A 1 81 ? 10.693 -3.654 -2.231 1.00 96.44 81 TRP A CA 1
ATOM 606 C C . TRP A 1 81 ? 10.821 -3.978 -3.727 1.00 96.44 81 TRP A C 1
ATOM 608 O O . TRP A 1 81 ? 10.410 -3.199 -4.596 1.00 96.44 81 TRP A O 1
ATOM 618 N N . ARG A 1 82 ? 11.410 -5.144 -4.007 1.00 97.31 82 ARG A N 1
ATOM 619 C CA . ARG A 1 82 ? 11.595 -5.727 -5.337 1.00 97.31 82 ARG A CA 1
ATOM 620 C C . ARG A 1 82 ? 11.241 -7.213 -5.279 1.00 97.31 82 ARG A C 1
ATOM 622 O O . ARG A 1 82 ? 11.737 -7.925 -4.404 1.00 97.31 82 ARG A O 1
ATOM 629 N N . GLY A 1 83 ? 10.362 -7.646 -6.176 1.00 96.50 83 GLY A N 1
ATOM 630 C CA . GLY A 1 83 ? 9.879 -9.019 -6.296 1.00 96.50 83 GLY A CA 1
ATOM 631 C C . GLY A 1 83 ? 10.814 -9.923 -7.095 1.00 96.50 83 GLY A C 1
ATOM 632 O O . GLY A 1 83 ? 11.982 -9.607 -7.307 1.00 96.50 83 GLY A O 1
ATOM 633 N N . GLU A 1 84 ? 10.306 -11.065 -7.546 1.00 95.44 84 GLU A N 1
ATOM 634 C CA . GLU A 1 84 ? 11.025 -11.913 -8.500 1.00 95.44 84 GLU A CA 1
ATOM 635 C C . GLU A 1 84 ? 11.106 -11.230 -9.872 1.00 95.44 84 GLU A C 1
ATOM 637 O O . GLU A 1 84 ? 10.224 -10.454 -10.243 1.00 95.44 84 GLU A O 1
ATOM 642 N N . ARG A 1 85 ? 12.192 -11.494 -10.604 1.00 95.69 85 ARG A N 1
ATOM 643 C CA . ARG A 1 85 ? 12.376 -11.009 -11.969 1.00 95.69 85 ARG A CA 1
ATOM 644 C C . ARG A 1 85 ? 11.994 -12.100 -12.964 1.00 95.69 85 ARG A C 1
ATOM 646 O O . ARG A 1 85 ? 12.474 -13.226 -12.856 1.00 95.69 85 ARG A O 1
ATOM 653 N N . TRP A 1 86 ? 11.218 -11.723 -13.971 1.00 95.25 86 TRP A N 1
ATOM 654 C CA . TRP A 1 86 ? 10.855 -12.561 -15.108 1.00 95.25 86 TRP A CA 1
ATOM 655 C C . TRP A 1 86 ? 11.650 -12.130 -16.335 1.00 95.25 86 TRP A C 1
ATOM 657 O O . TRP A 1 86 ? 11.533 -10.992 -16.789 1.00 95.25 86 TRP A O 1
ATOM 667 N N . ASP A 1 87 ? 12.484 -13.028 -16.854 1.00 94.62 87 ASP A N 1
ATOM 668 C CA . ASP A 1 87 ? 13.336 -12.734 -18.003 1.00 94.62 87 ASP A CA 1
ATOM 669 C C . ASP A 1 87 ? 12.544 -12.734 -19.311 1.00 94.62 87 ASP A C 1
ATOM 671 O O . ASP A 1 87 ? 11.744 -13.632 -19.574 1.00 94.62 87 ASP A O 1
ATOM 675 N N . ARG A 1 88 ? 12.834 -11.753 -20.169 1.00 91.44 88 ARG A N 1
ATOM 676 C CA . ARG A 1 88 ? 12.205 -11.592 -21.488 1.00 91.44 88 ARG A CA 1
ATOM 677 C C . ARG A 1 88 ? 12.343 -12.825 -22.370 1.00 91.44 88 ARG A C 1
ATOM 679 O O . ARG A 1 88 ? 11.398 -13.199 -23.052 1.00 91.44 88 ARG A O 1
ATOM 686 N N . ASP A 1 89 ? 13.504 -13.468 -22.351 1.00 89.06 89 ASP A N 1
ATOM 687 C CA . ASP A 1 89 ? 13.757 -14.645 -23.189 1.00 89.06 89 ASP A CA 1
ATOM 688 C C . ASP A 1 89 ? 12.894 -15.852 -22.784 1.00 89.06 89 ASP A C 1
ATOM 690 O O . ASP A 1 89 ? 12.746 -16.801 -23.556 1.00 89.06 89 ASP A O 1
ATOM 694 N N . ALA A 1 90 ? 12.321 -15.823 -21.577 1.00 86.62 90 ALA A N 1
ATOM 695 C CA . ALA A 1 90 ? 11.408 -16.838 -21.076 1.00 86.62 90 ALA A CA 1
ATOM 696 C C . ALA A 1 90 ? 9.928 -16.489 -21.310 1.00 86.62 90 ALA A C 1
ATOM 698 O O . ALA A 1 90 ? 9.076 -17.313 -20.974 1.00 86.62 90 ALA A O 1
ATOM 699 N N . THR A 1 91 ? 9.602 -15.317 -21.871 1.00 83.62 91 THR A N 1
ATOM 700 C CA . THR A 1 91 ? 8.215 -14.912 -22.134 1.00 83.62 91 THR A CA 1
ATOM 701 C C . THR A 1 91 ? 7.790 -15.144 -23.579 1.00 83.62 91 THR A C 1
ATOM 703 O O . THR A 1 91 ? 8.570 -15.075 -24.532 1.00 83.62 91 THR A O 1
ATOM 706 N N . VAL A 1 92 ? 6.505 -15.438 -23.743 1.00 81.44 92 VAL A N 1
ATOM 707 C CA . VAL A 1 92 ? 5.817 -15.512 -25.025 1.00 81.44 92 VAL A CA 1
ATOM 708 C C . VAL A 1 92 ? 5.268 -14.124 -25.335 1.00 81.44 92 VAL A C 1
ATOM 710 O O . VAL A 1 92 ? 4.544 -13.536 -24.535 1.00 81.44 92 VAL A O 1
ATOM 713 N N . GLN A 1 93 ? 5.640 -13.594 -26.496 1.00 77.81 93 GLN A N 1
ATOM 714 C CA . GLN A 1 93 ? 5.252 -12.252 -26.924 1.00 77.81 93 GLN A CA 1
ATOM 715 C C . GLN A 1 93 ? 3.814 -12.261 -27.478 1.00 77.81 93 GLN A C 1
ATOM 717 O O . GLN A 1 93 ? 3.479 -13.142 -28.276 1.00 77.81 93 GLN A O 1
ATOM 722 N N . GLY A 1 94 ? 2.988 -11.293 -27.065 1.00 69.06 94 GLY A N 1
ATOM 723 C CA . GLY A 1 94 ? 1.648 -11.044 -27.611 1.00 69.06 94 GLY A CA 1
ATOM 724 C C . GLY A 1 94 ? 1.634 -10.415 -29.016 1.00 69.06 94 GLY A C 1
ATOM 725 O O . GLY A 1 94 ? 2.665 -10.310 -29.685 1.00 69.06 94 GLY A O 1
ATOM 726 N N . GLU A 1 95 ? 0.449 -9.992 -29.476 1.00 63.34 95 GLU A N 1
ATOM 727 C CA . GLU A 1 95 ? 0.212 -9.491 -30.846 1.00 63.34 95 GLU A CA 1
ATOM 728 C C . GLU A 1 95 ? 0.974 -8.187 -31.170 1.00 63.34 95 GLU A C 1
ATOM 730 O O . GLU A 1 95 ? 1.418 -8.019 -32.307 1.00 63.34 95 GLU A O 1
ATOM 735 N N . ASP A 1 96 ? 1.229 -7.334 -30.169 1.00 60.31 96 ASP A N 1
ATOM 736 C CA . ASP A 1 96 ? 1.939 -6.047 -30.299 1.00 60.31 96 ASP A CA 1
ATOM 737 C C . ASP A 1 96 ? 3.447 -6.138 -29.990 1.00 60.31 96 ASP A C 1
ATOM 739 O O . ASP A 1 96 ? 4.111 -5.171 -29.614 1.00 60.31 96 ASP A O 1
ATOM 743 N N . GLY A 1 97 ? 4.024 -7.330 -30.152 1.00 66.25 97 GLY A N 1
ATOM 744 C CA . GLY A 1 97 ? 5.447 -7.566 -29.911 1.00 66.25 97 GLY A CA 1
ATOM 745 C C . GLY A 1 97 ? 5.816 -7.735 -28.438 1.00 66.25 97 GLY A C 1
ATOM 746 O O . GLY A 1 97 ? 7.007 -7.822 -28.172 1.00 66.25 97 GLY A O 1
ATOM 747 N N . GLY A 1 98 ? 4.818 -7.802 -27.540 1.00 69.50 98 GLY A N 1
ATOM 748 C CA . GLY A 1 98 ? 4.870 -8.375 -26.187 1.00 69.50 98 GLY A CA 1
ATOM 749 C C . GLY A 1 98 ? 5.799 -7.711 -25.173 1.00 69.50 98 GLY A C 1
ATOM 750 O O . GLY A 1 98 ? 6.223 -8.347 -24.208 1.00 69.50 98 GLY A O 1
ATOM 751 N N . TYR A 1 99 ? 6.155 -6.446 -25.391 1.00 83.19 99 TYR A N 1
ATOM 752 C CA . TYR A 1 99 ? 7.069 -5.746 -24.493 1.00 83.19 99 TYR A CA 1
ATOM 753 C C . TYR A 1 99 ? 6.388 -5.135 -23.278 1.00 83.19 99 TYR A C 1
ATOM 755 O O . TYR A 1 99 ? 7.017 -5.040 -22.224 1.00 83.19 99 TYR A O 1
ATOM 763 N N . HIS A 1 100 ? 5.132 -4.714 -23.410 1.00 87.62 100 HIS A N 1
ATOM 764 C CA . HIS A 1 100 ? 4.381 -4.176 -22.286 1.00 87.62 100 HIS A CA 1
ATOM 765 C C . HIS A 1 100 ? 4.003 -5.319 -21.316 1.00 87.62 100 HIS A C 1
ATOM 767 O O . HIS A 1 100 ? 3.729 -6.423 -21.783 1.00 87.62 100 HIS A O 1
ATOM 773 N N . PRO A 1 101 ? 4.029 -5.110 -19.984 1.00 87.94 101 PRO A N 1
ATOM 774 C CA . PRO A 1 101 ? 3.788 -6.178 -19.008 1.00 87.94 101 PRO A CA 1
ATOM 775 C C . PRO A 1 101 ? 2.458 -6.931 -19.169 1.00 87.94 101 PRO A C 1
ATOM 777 O O . PRO A 1 101 ? 2.405 -8.121 -18.881 1.00 87.94 101 PRO A O 1
ATOM 780 N N . ASP A 1 102 ? 1.404 -6.269 -19.640 1.00 88.38 102 ASP A N 1
ATOM 781 C CA . ASP A 1 102 ? 0.082 -6.873 -19.891 1.00 88.38 102 ASP A CA 1
ATOM 782 C C . ASP A 1 102 ? 0.003 -7.664 -21.216 1.00 88.38 102 ASP A C 1
ATOM 784 O O . ASP A 1 102 ? -0.926 -8.444 -21.409 1.00 88.38 102 ASP A O 1
ATOM 788 N N . ASP A 1 103 ? 1.006 -7.528 -22.089 1.00 88.94 103 ASP A N 1
ATOM 789 C CA . ASP A 1 103 ? 1.140 -8.242 -23.367 1.00 88.94 103 ASP A CA 1
ATOM 790 C C . ASP A 1 103 ? 2.325 -9.235 -23.378 1.00 88.94 103 ASP A C 1
ATOM 792 O O . ASP A 1 103 ? 2.603 -9.895 -24.390 1.00 88.94 103 ASP A O 1
ATOM 796 N N . ALA A 1 104 ? 3.045 -9.343 -22.257 1.00 90.75 104 ALA A N 1
ATOM 797 C CA . ALA A 1 104 ? 4.153 -10.265 -22.046 1.00 90.75 104 ALA A CA 1
ATOM 798 C C . ALA A 1 104 ? 3.669 -11.474 -21.241 1.00 90.75 104 ALA A C 1
ATOM 800 O O . ALA A 1 104 ? 3.358 -11.341 -20.063 1.00 90.75 104 ALA A O 1
ATOM 801 N N . PHE A 1 105 ? 3.649 -12.669 -21.833 1.00 92.69 105 PHE A N 1
ATOM 802 C CA . PHE A 1 105 ? 3.101 -13.858 -21.172 1.00 92.69 105 PHE A CA 1
ATOM 803 C C . PHE A 1 105 ? 4.196 -14.787 -20.655 1.00 92.69 105 PHE A C 1
ATOM 805 O O . PHE A 1 105 ? 5.139 -15.125 -21.369 1.00 92.69 105 PHE A O 1
ATOM 812 N N . LEU A 1 106 ? 4.060 -15.276 -19.428 1.00 91.00 106 LEU A N 1
ATOM 813 C CA . LEU A 1 106 ? 4.867 -16.379 -18.920 1.00 91.00 106 LEU A CA 1
ATOM 814 C C . LEU A 1 106 ? 4.528 -17.697 -19.648 1.00 91.00 106 LEU A C 1
ATOM 816 O O . LEU A 1 106 ? 3.453 -17.828 -20.239 1.00 91.00 106 LEU A O 1
ATOM 820 N N . PRO A 1 107 ? 5.391 -18.733 -19.565 1.00 89.50 107 PRO A N 1
ATOM 821 C CA . PRO A 1 107 ? 5.131 -20.033 -20.195 1.00 89.50 107 PRO A CA 1
ATOM 822 C C . PRO A 1 107 ? 3.840 -20.730 -19.742 1.00 89.50 107 PRO A C 1
ATOM 824 O O . PRO A 1 107 ? 3.360 -21.636 -20.421 1.00 89.50 107 PRO A O 1
ATOM 827 N N . ASP A 1 108 ? 3.295 -20.344 -18.588 1.00 90.44 108 ASP A N 1
ATOM 828 C CA . ASP A 1 108 ? 2.035 -20.861 -18.054 1.00 90.44 108 ASP A CA 1
ATOM 829 C C . ASP A 1 108 ? 0.791 -20.092 -18.542 1.00 90.44 108 ASP A C 1
ATOM 831 O O . ASP A 1 108 ? -0.330 -20.469 -18.199 1.00 90.44 108 ASP A O 1
ATOM 835 N N . GLY A 1 109 ? 0.980 -19.065 -19.378 1.00 89.62 109 GLY A N 1
ATOM 836 C CA . GLY A 1 109 ? -0.079 -18.295 -20.027 1.00 89.62 109 GLY A CA 1
ATOM 837 C C . GLY A 1 109 ? -0.595 -17.094 -19.236 1.00 89.62 109 GLY A C 1
ATOM 838 O O . GLY A 1 109 ? -1.510 -16.434 -19.718 1.00 89.62 109 GLY A O 1
ATOM 839 N N . ARG A 1 110 ? -0.045 -16.801 -18.053 1.00 92.06 110 ARG A N 1
ATOM 840 C CA . ARG A 1 110 ? -0.345 -15.559 -17.320 1.00 92.06 110 ARG A CA 1
ATOM 841 C C . ARG A 1 110 ? 0.480 -14.406 -17.876 1.00 92.06 110 ARG A C 1
ATOM 843 O O . ARG A 1 110 ? 1.646 -14.623 -18.208 1.00 92.06 110 ARG A O 1
ATOM 850 N N . ASP A 1 111 ? -0.086 -13.209 -17.962 1.00 92.50 111 ASP A N 1
ATOM 851 C CA . ASP A 1 111 ? 0.696 -12.020 -18.292 1.00 92.50 111 ASP A CA 1
ATOM 852 C C . ASP A 1 111 ? 1.550 -11.552 -17.102 1.00 92.50 111 ASP A C 1
ATOM 854 O O . ASP A 1 111 ? 1.338 -11.928 -15.943 1.00 92.50 111 ASP A O 1
ATOM 858 N N . VAL A 1 112 ? 2.591 -10.785 -17.416 1.00 93.62 112 VAL A N 1
ATOM 859 C CA . VAL A 1 112 ? 3.583 -10.301 -16.459 1.00 93.62 112 VAL A CA 1
ATOM 860 C C . VAL A 1 112 ? 2.979 -9.278 -15.490 1.00 93.62 112 VAL A C 1
ATOM 862 O O . VAL A 1 112 ? 3.377 -9.257 -14.325 1.00 93.62 112 VAL A O 1
ATOM 865 N N . GLU A 1 113 ? 2.030 -8.447 -15.931 1.00 93.69 113 GLU A N 1
ATOM 866 C CA . GLU A 1 113 ? 1.346 -7.475 -15.065 1.00 93.69 113 GLU A CA 1
ATOM 867 C C . GLU A 1 113 ? 0.572 -8.198 -13.951 1.00 93.69 113 GLU A C 1
ATOM 869 O O . GLU A 1 113 ? 0.729 -7.855 -12.777 1.00 93.69 113 GLU A O 1
ATOM 874 N N . ASP A 1 114 ? -0.181 -9.249 -14.284 1.00 94.62 114 ASP A N 1
ATOM 875 C CA . ASP A 1 114 ? -0.958 -10.040 -13.326 1.00 94.62 114 ASP A CA 1
ATOM 876 C C . ASP A 1 114 ? -0.062 -10.737 -12.291 1.00 94.62 114 ASP A C 1
ATOM 878 O O . ASP A 1 114 ? -0.302 -10.646 -11.082 1.00 94.62 114 ASP A O 1
ATOM 882 N N . VAL A 1 115 ? 1.020 -11.396 -12.724 1.00 96.00 115 VAL A N 1
ATOM 883 C CA . VAL A 1 115 ? 1.947 -12.048 -11.776 1.00 96.00 115 VAL A CA 1
ATOM 884 C C . VAL A 1 115 ? 2.729 -11.040 -10.933 1.00 96.00 115 VAL A C 1
ATOM 886 O O . VAL A 1 115 ? 3.033 -11.318 -9.769 1.00 96.00 115 VAL A O 1
ATOM 889 N N . ALA A 1 116 ? 3.029 -9.859 -11.480 1.00 96.38 116 ALA A N 1
ATOM 890 C CA . ALA A 1 116 ? 3.656 -8.777 -10.734 1.00 96.38 116 ALA A CA 1
ATOM 891 C C . ALA A 1 116 ? 2.702 -8.191 -9.687 1.00 96.38 116 ALA A C 1
ATOM 893 O O . ALA A 1 116 ? 3.114 -7.944 -8.548 1.00 96.38 116 ALA A O 1
ATOM 894 N N . HIS A 1 117 ? 1.425 -8.043 -10.037 1.00 96.56 117 HIS A N 1
ATOM 895 C CA . HIS A 1 117 ? 0.385 -7.604 -9.121 1.00 96.56 117 HIS A CA 1
ATOM 896 C C . HIS A 1 117 ? 0.176 -8.616 -7.987 1.00 96.56 117 HIS A C 1
ATOM 898 O O . HIS A 1 117 ? 0.158 -8.221 -6.820 1.00 96.56 117 HIS A O 1
ATOM 904 N N . ASP A 1 118 ? 0.104 -9.916 -8.286 1.00 96.81 118 ASP A N 1
ATOM 905 C CA . ASP A 1 118 ? -0.008 -10.975 -7.274 1.00 96.81 118 ASP A CA 1
ATOM 906 C C . ASP A 1 118 ? 1.174 -10.955 -6.292 1.00 96.81 118 ASP A C 1
ATOM 908 O O . ASP A 1 118 ? 0.982 -10.989 -5.070 1.00 96.81 118 ASP A O 1
ATOM 912 N N . ALA A 1 119 ? 2.400 -10.831 -6.812 1.00 97.38 119 ALA A N 1
ATOM 913 C CA . ALA A 1 119 ? 3.602 -10.718 -5.988 1.00 97.38 119 ALA A CA 1
ATOM 914 C C . ALA A 1 119 ? 3.562 -9.465 -5.094 1.00 97.38 119 ALA A C 1
ATOM 916 O O . ALA A 1 119 ? 3.929 -9.517 -3.915 1.00 97.38 119 ALA A O 1
ATOM 917 N N . TRP A 1 120 ? 3.074 -8.339 -5.621 1.00 97.44 120 TRP A N 1
ATOM 918 C CA . TRP A 1 120 ? 2.873 -7.124 -4.836 1.00 97.44 120 TRP A CA 1
ATOM 919 C C . TRP A 1 120 ? 1.788 -7.300 -3.759 1.00 97.44 120 TRP A C 1
ATOM 921 O O . TRP A 1 120 ? 1.981 -6.878 -2.619 1.00 97.44 120 TRP A O 1
ATOM 931 N N . ILE A 1 121 ? 0.676 -7.980 -4.049 1.00 96.25 121 ILE A N 1
ATOM 932 C CA . ILE A 1 121 ? -0.365 -8.285 -3.054 1.00 96.25 121 ILE A CA 1
ATOM 933 C C . ILE A 1 121 ? 0.195 -9.132 -1.906 1.00 96.25 121 ILE A C 1
ATOM 935 O O . ILE A 1 121 ? -0.131 -8.877 -0.738 1.00 96.25 121 ILE A O 1
ATOM 939 N N . GLU A 1 122 ? 1.049 -10.111 -2.207 1.00 97.00 122 GLU A N 1
ATOM 940 C CA . GLU A 1 122 ? 1.730 -10.906 -1.186 1.00 97.00 122 GLU A CA 1
ATOM 941 C C . GLU A 1 122 ? 2.657 -10.039 -0.326 1.00 97.00 122 GLU A C 1
ATOM 943 O O . GLU A 1 122 ? 2.578 -10.090 0.908 1.00 97.00 122 GLU A O 1
ATOM 948 N N . HIS A 1 123 ? 3.460 -9.177 -0.956 1.00 95.75 123 HIS A N 1
ATOM 949 C CA . HIS A 1 123 ? 4.281 -8.187 -0.256 1.00 95.75 123 HIS A CA 1
ATOM 950 C C . HIS A 1 123 ? 3.444 -7.294 0.674 1.00 95.75 123 HIS A C 1
ATOM 952 O O . HIS A 1 123 ? 3.842 -7.028 1.810 1.00 95.75 123 HIS A O 1
ATOM 958 N N . MET A 1 124 ? 2.248 -6.892 0.238 1.00 95.44 124 MET A N 1
ATOM 959 C CA . MET A 1 124 ? 1.337 -6.037 0.999 1.00 95.44 124 MET A CA 1
ATOM 960 C C . MET A 1 124 ? 0.610 -6.748 2.149 1.00 95.44 124 MET A C 1
ATOM 962 O O . MET A 1 124 ? 0.004 -6.093 3.008 1.00 95.44 124 MET A O 1
ATOM 966 N N . ALA A 1 125 ? 0.648 -8.081 2.215 1.00 94.25 125 ALA A N 1
ATOM 967 C CA . ALA A 1 125 ? -0.120 -8.846 3.193 1.00 94.25 125 ALA A CA 1
ATOM 968 C C . ALA A 1 125 ? 0.167 -8.472 4.669 1.00 94.25 125 ALA A C 1
ATOM 970 O O . ALA A 1 125 ? -0.798 -8.385 5.442 1.00 94.25 125 ALA A O 1
ATOM 971 N N . PRO A 1 126 ? 1.420 -8.225 5.112 1.00 91.75 126 PRO A N 1
ATOM 972 C CA . PRO A 1 126 ? 1.710 -7.779 6.476 1.00 91.75 126 PRO A CA 1
ATOM 973 C C . PRO A 1 126 ? 1.104 -6.407 6.797 1.00 91.75 126 PRO A C 1
ATOM 975 O O . PRO A 1 126 ? 0.475 -6.249 7.844 1.00 91.75 126 PRO A O 1
ATOM 978 N N . TYR A 1 127 ? 1.210 -5.444 5.880 1.00 91.19 127 TYR A N 1
ATOM 979 C CA . TYR A 1 127 ? 0.691 -4.085 6.060 1.00 91.19 127 TYR A CA 1
ATOM 980 C C . TYR A 1 12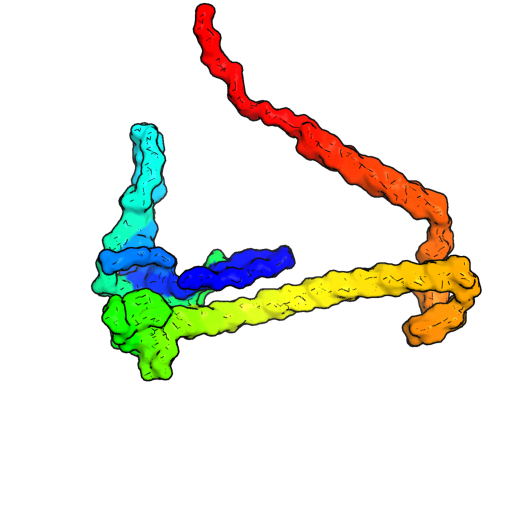7 ? -0.836 -4.069 6.137 1.00 91.19 127 TYR A C 1
ATOM 982 O O . TYR A 1 127 ? -1.410 -3.473 7.048 1.00 91.19 127 TYR A O 1
ATOM 990 N N . ARG A 1 128 ? -1.512 -4.849 5.283 1.00 89.56 128 ARG A N 1
ATOM 991 C CA . ARG A 1 128 ? -2.971 -5.039 5.356 1.00 89.56 128 ARG A CA 1
ATOM 992 C C . ARG A 1 128 ? -3.413 -5.656 6.685 1.00 89.56 128 ARG A C 1
ATOM 994 O O . ARG A 1 128 ? -4.464 -5.306 7.220 1.00 89.56 128 ARG A O 1
ATOM 1001 N N . ARG A 1 129 ? -2.629 -6.581 7.254 1.00 91.69 129 ARG A N 1
ATOM 1002 C CA . ARG A 1 129 ? -2.917 -7.151 8.585 1.00 91.69 129 ARG A CA 1
ATOM 1003 C C . ARG A 1 129 ? -2.797 -6.093 9.681 1.00 91.69 129 ARG A C 1
ATOM 1005 O O . ARG A 1 129 ? -3.663 -6.066 10.549 1.00 91.69 129 ARG A O 1
ATOM 1012 N N . LEU A 1 130 ? -1.780 -5.233 9.625 1.00 90.62 130 LEU A N 1
ATOM 1013 C CA . LEU A 1 130 ? -1.606 -4.135 10.580 1.00 90.62 130 LEU A CA 1
ATOM 1014 C C . LEU A 1 130 ? -2.715 -3.083 10.463 1.00 90.62 130 LEU A C 1
ATOM 1016 O O . LEU A 1 130 ? -3.250 -2.675 11.492 1.00 90.62 130 LEU A O 1
ATOM 1020 N N . GLY A 1 131 ? -3.129 -2.729 9.242 1.00 87.12 131 GLY A N 1
ATOM 1021 C CA . GLY A 1 131 ? -4.287 -1.859 9.006 1.00 87.12 131 GLY A CA 1
ATOM 1022 C C . GLY A 1 131 ? -5.537 -2.375 9.722 1.00 87.12 131 GLY A C 1
ATOM 1023 O O . GLY A 1 131 ? -6.115 -1.672 10.543 1.00 87.12 131 GLY A O 1
ATOM 1024 N N . ARG A 1 132 ? -5.854 -3.670 9.573 1.00 89.44 132 ARG A N 1
ATOM 1025 C CA . ARG A 1 132 ? -6.986 -4.292 10.291 1.00 89.44 132 ARG A CA 1
ATOM 1026 C C . ARG A 1 132 ? -6.870 -4.219 11.816 1.00 89.44 132 ARG A C 1
ATOM 1028 O O . ARG A 1 132 ? -7.888 -4.123 12.496 1.00 89.44 132 ARG A O 1
ATOM 1035 N N . VAL A 1 133 ? -5.658 -4.291 12.373 1.00 92.06 133 VAL A N 1
ATOM 1036 C CA . VAL A 1 133 ? -5.448 -4.118 13.822 1.00 92.06 133 VAL A CA 1
ATOM 1037 C C . VAL A 1 133 ? -5.732 -2.675 14.233 1.00 92.06 133 VAL A C 1
ATOM 1039 O O . VAL A 1 133 ? -6.400 -2.462 15.246 1.00 92.06 133 VAL A O 1
ATOM 1042 N N . LYS A 1 134 ? -5.270 -1.694 13.449 1.00 87.88 134 LYS A N 1
ATOM 1043 C CA . LYS A 1 134 ? -5.549 -0.273 13.684 1.00 87.88 134 LYS A CA 1
ATOM 1044 C C . LYS A 1 134 ? -7.054 0.004 13.641 1.00 87.88 134 LYS A C 1
ATOM 1046 O O . LYS A 1 134 ? -7.580 0.599 14.581 1.00 87.88 134 LYS A O 1
ATOM 1051 N N . ASP A 1 135 ? -7.744 -0.503 12.624 1.00 87.56 135 ASP A N 1
ATOM 1052 C CA . ASP A 1 135 ? -9.194 -0.352 12.468 1.00 87.56 135 ASP A CA 1
ATOM 1053 C C . ASP A 1 135 ? -9.948 -0.968 13.650 1.00 87.56 135 ASP A C 1
ATOM 1055 O O . ASP A 1 135 ? -10.823 -0.338 14.245 1.00 87.56 135 ASP A O 1
ATOM 1059 N N . ALA A 1 136 ? -9.566 -2.184 14.054 1.00 94.00 136 ALA A N 1
ATOM 1060 C CA . ALA A 1 136 ? -10.160 -2.852 15.206 1.00 94.00 136 ALA A CA 1
ATOM 1061 C C . ALA A 1 136 ? -9.909 -2.084 16.514 1.00 94.00 136 ALA A C 1
ATOM 1063 O O . ALA A 1 136 ? -10.799 -2.000 17.363 1.00 94.00 136 ALA A O 1
ATOM 1064 N N . ALA A 1 137 ? -8.722 -1.496 16.685 1.00 92.44 137 ALA A N 1
ATOM 1065 C CA . ALA A 1 137 ? -8.404 -0.674 17.847 1.00 92.44 137 ALA A CA 1
ATOM 1066 C C . ALA A 1 137 ? -9.246 0.612 17.877 1.00 92.44 137 ALA A C 1
ATOM 1068 O O . ALA A 1 137 ? -9.812 0.943 18.921 1.00 92.44 137 ALA A O 1
ATOM 1069 N N . ALA A 1 138 ? -9.391 1.297 16.740 1.00 89.81 138 ALA A N 1
ATOM 1070 C CA . ALA A 1 138 ? -10.242 2.478 16.616 1.00 89.81 138 ALA A CA 1
ATOM 1071 C C . ALA A 1 138 ? -11.713 2.141 16.912 1.00 89.81 138 ALA A C 1
ATOM 1073 O O . ALA A 1 138 ? -12.348 2.790 17.747 1.00 89.81 138 ALA A O 1
ATOM 1074 N N . ALA A 1 139 ? -12.228 1.058 16.325 1.00 95.00 139 ALA A N 1
ATOM 1075 C CA . ALA A 1 139 ? -13.576 0.566 16.592 1.00 95.00 139 ALA A CA 1
ATOM 1076 C C . ALA A 1 139 ? -13.779 0.208 18.074 1.00 95.00 139 ALA A C 1
ATOM 1078 O O . ALA A 1 139 ? -14.837 0.491 18.641 1.00 95.00 139 ALA A O 1
ATOM 1079 N N . ALA A 1 140 ? -12.769 -0.367 18.736 1.00 96.00 140 ALA A N 1
ATOM 1080 C CA . ALA A 1 140 ? -12.826 -0.674 20.162 1.00 96.00 140 ALA A CA 1
ATOM 1081 C C . ALA A 1 140 ? -12.880 0.592 21.033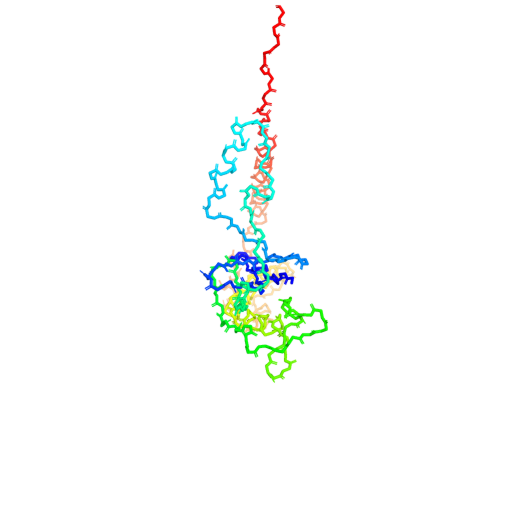 1.00 96.00 140 ALA A C 1
ATOM 1083 O O . ALA A 1 140 ? -13.599 0.604 22.033 1.00 96.00 140 ALA A O 1
ATOM 1084 N N . VAL A 1 141 ? -12.156 1.655 20.668 1.00 94.56 141 VAL A N 1
ATOM 1085 C CA . VAL A 1 141 ? -12.229 2.954 21.359 1.00 94.56 141 VAL A CA 1
ATOM 1086 C C . VAL A 1 141 ? -13.623 3.561 21.211 1.00 94.56 141 VAL A C 1
ATOM 1088 O O . VAL A 1 141 ? -14.242 3.889 22.223 1.00 94.56 141 VAL A O 1
ATOM 1091 N N . LEU A 1 142 ? -14.148 3.628 19.986 1.00 94.06 142 LEU A N 1
ATOM 1092 C CA . LEU A 1 142 ? -15.487 4.162 19.717 1.00 94.06 142 LEU A CA 1
ATOM 1093 C C . LEU A 1 142 ? -16.574 3.357 20.439 1.00 94.06 142 LEU A C 1
ATOM 1095 O O . LEU A 1 142 ? -17.455 3.925 21.079 1.00 94.06 142 LEU A O 1
ATOM 1099 N N . SER A 1 143 ? -16.473 2.027 20.422 1.00 96.12 143 SER A N 1
ATOM 1100 C CA . SER A 1 143 ? -17.420 1.148 21.120 1.00 96.12 143 SER A CA 1
ATOM 1101 C C . SER A 1 143 ? -17.382 1.345 22.638 1.00 96.12 143 SER A C 1
ATOM 1103 O O . SER A 1 143 ? -18.419 1.303 23.296 1.00 96.12 143 SER A O 1
ATOM 1105 N N . ARG A 1 144 ? -16.194 1.579 23.217 1.00 93.31 144 ARG A N 1
ATOM 1106 C CA . ARG A 1 144 ? -16.057 1.897 24.648 1.00 93.31 144 ARG A CA 1
ATOM 1107 C C . ARG A 1 144 ? -16.701 3.237 24.985 1.00 93.31 144 ARG A C 1
ATOM 1109 O O . ARG A 1 144 ? -17.431 3.302 25.966 1.00 93.31 144 ARG A O 1
ATOM 1116 N N . GLN A 1 145 ? -16.477 4.263 24.165 1.00 91.88 145 GLN A N 1
ATOM 1117 C CA . GLN A 1 145 ? -17.090 5.581 24.349 1.00 91.88 145 GLN A CA 1
ATOM 1118 C C . GLN A 1 145 ? -18.619 5.504 24.272 1.00 91.88 145 GLN A C 1
ATOM 1120 O O . GLN A 1 145 ? -19.294 5.994 25.174 1.00 91.88 145 GLN A O 1
ATOM 1125 N N . ALA A 1 146 ? -19.158 4.807 23.268 1.00 94.44 146 ALA A N 1
ATOM 1126 C CA . ALA A 1 146 ? -20.596 4.595 23.124 1.00 94.44 146 ALA A CA 1
ATOM 1127 C C . ALA A 1 146 ? -21.201 3.844 24.325 1.00 94.44 146 ALA A C 1
ATOM 1129 O O . ALA A 1 146 ? -22.282 4.192 24.796 1.00 94.44 146 ALA A O 1
ATOM 1130 N N . LEU A 1 147 ? -20.495 2.842 24.866 1.00 94.94 147 LEU A N 1
ATOM 1131 C CA . LEU A 1 147 ? -20.923 2.150 26.084 1.00 94.94 147 LEU A CA 1
ATOM 1132 C C . LEU A 1 147 ? -20.933 3.089 27.297 1.00 94.94 147 LEU A C 1
ATOM 1134 O O . LEU A 1 147 ? -21.890 3.083 28.068 1.00 94.94 147 LEU A O 1
ATOM 1138 N N . ASP A 1 148 ? -19.893 3.901 27.472 1.00 93.19 148 ASP A N 1
ATOM 1139 C CA . ASP A 1 148 ? -19.812 4.846 28.588 1.00 93.19 148 ASP A CA 1
ATOM 1140 C C . ASP A 1 148 ? -20.900 5.938 28.491 1.00 93.19 148 ASP A C 1
ATOM 1142 O O . ASP A 1 148 ? -21.429 6.385 29.512 1.00 93.19 148 ASP A O 1
ATOM 1146 N N . GLU A 1 149 ? -21.275 6.351 27.278 1.00 90.44 149 GLU A N 1
ATOM 1147 C CA . GLU A 1 149 ? -22.419 7.234 27.021 1.00 90.44 149 GLU A CA 1
ATOM 1148 C C . GLU A 1 149 ? -23.753 6.570 27.348 1.00 90.44 149 GLU A C 1
ATOM 1150 O O . GLU A 1 149 ? -24.506 7.117 28.153 1.00 90.44 149 GLU A O 1
ATOM 1155 N N . ALA A 1 150 ? -24.002 5.361 26.845 1.00 95.44 150 ALA A N 1
ATOM 1156 C CA . ALA A 1 150 ? -25.227 4.619 27.133 1.00 95.44 150 ALA A CA 1
ATOM 1157 C C . ALA A 1 150 ? -25.412 4.357 28.639 1.00 95.44 150 ALA A C 1
ATOM 1159 O O . ALA A 1 150 ? -26.519 4.473 29.163 1.00 95.44 150 ALA A O 1
ATOM 1160 N N . VAL A 1 151 ? -24.329 4.045 29.361 1.00 95.62 151 VAL A N 1
ATOM 1161 C CA . VAL A 1 151 ? -24.361 3.889 30.824 1.00 95.62 151 VAL A CA 1
ATOM 1162 C C . VAL A 1 151 ? -24.732 5.198 31.509 1.00 95.62 151 VAL A C 1
ATOM 1164 O O . VAL A 1 151 ? -25.527 5.193 32.452 1.00 95.62 151 VAL A O 1
ATOM 1167 N N . ARG A 1 152 ? -24.176 6.322 31.050 1.00 92.06 152 ARG A N 1
ATOM 1168 C CA . ARG A 1 152 ? -24.506 7.638 31.598 1.00 92.06 152 ARG A CA 1
ATOM 1169 C C . ARG A 1 152 ? -25.976 7.972 31.370 1.00 92.06 152 ARG A C 1
ATOM 1171 O O . ARG A 1 152 ? -26.634 8.373 32.323 1.00 92.06 152 ARG A O 1
ATOM 1178 N N . ASP A 1 153 ? -26.485 7.748 30.166 1.00 91.75 153 ASP A N 1
ATOM 1179 C CA . ASP A 1 153 ? -27.879 8.022 29.809 1.00 91.75 153 ASP A CA 1
ATOM 1180 C C . ASP A 1 153 ? -28.853 7.122 30.582 1.00 91.75 153 ASP A C 1
ATOM 1182 O O . ASP A 1 153 ? -29.857 7.590 31.119 1.00 91.75 153 ASP A O 1
ATOM 1186 N N . ALA A 1 154 ? -28.528 5.835 30.739 1.00 94.25 154 ALA A N 1
ATOM 1187 C CA . ALA A 1 154 ? -29.298 4.936 31.594 1.00 94.25 154 ALA A CA 1
ATOM 1188 C C . ALA A 1 154 ? -29.305 5.429 33.047 1.00 94.25 154 ALA A C 1
ATOM 1190 O O . ALA A 1 154 ? -30.336 5.396 33.726 1.00 94.25 154 ALA A O 1
ATOM 1191 N N . LYS A 1 155 ? -28.157 5.917 33.534 1.00 94.44 155 LYS A N 1
ATOM 1192 C CA . LYS A 1 155 ? -28.022 6.379 34.911 1.00 94.44 155 LYS A CA 1
ATOM 1193 C C . LYS A 1 155 ? -28.782 7.679 35.174 1.00 94.44 155 LYS A C 1
ATOM 1195 O O . LYS A 1 155 ? -29.447 7.768 36.207 1.00 94.44 155 LYS A O 1
ATOM 1200 N N . THR A 1 156 ? -28.733 8.651 34.262 1.00 91.00 156 THR A N 1
ATOM 1201 C CA . THR A 1 156 ? -29.533 9.890 34.338 1.00 91.00 156 THR A CA 1
ATOM 1202 C C . THR A 1 156 ? -31.027 9.611 34.170 1.00 91.00 156 THR A C 1
ATOM 1204 O O . THR A 1 156 ? -31.842 10.266 34.814 1.00 91.00 156 THR A O 1
ATOM 1207 N N . GLY A 1 157 ? -31.385 8.575 33.405 1.00 92.25 157 GLY A N 1
ATOM 1208 C CA . GLY A 1 157 ? -32.741 8.030 33.303 1.00 92.25 157 GLY A CA 1
ATOM 1209 C C . GLY A 1 157 ? -33.237 7.273 34.544 1.00 92.25 157 GLY A C 1
ATOM 1210 O O . GLY A 1 157 ? -34.374 6.806 34.555 1.00 92.25 157 GLY A O 1
ATOM 1211 N N . GLY A 1 158 ? -32.418 7.152 35.596 1.00 95.75 158 GLY A N 1
ATOM 1212 C CA . GLY A 1 158 ? -32.810 6.570 36.882 1.00 95.75 158 GLY A CA 1
ATOM 1213 C C . GLY A 1 158 ? -32.495 5.083 37.059 1.00 95.75 158 GLY A C 1
ATOM 1214 O O . GLY A 1 158 ? -32.834 4.525 38.104 1.00 95.75 158 GLY A O 1
ATOM 1215 N N . ALA A 1 159 ? -31.817 4.437 36.104 1.00 97.00 159 ALA A N 1
ATOM 1216 C CA . ALA A 1 159 ? -31.417 3.041 36.250 1.00 97.00 159 ALA A CA 1
ATOM 1217 C C . ALA A 1 159 ? -3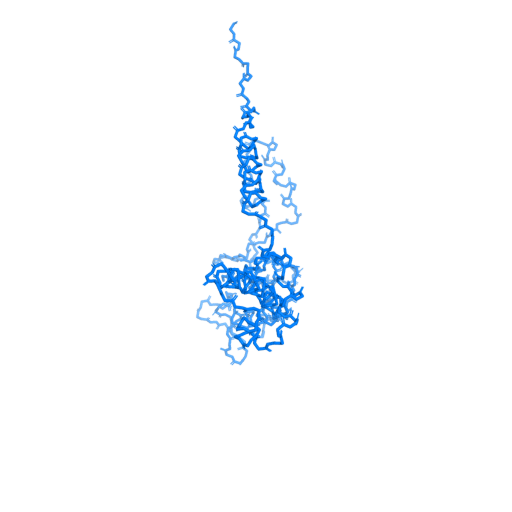0.502 2.832 37.473 1.00 97.00 159 ALA A C 1
ATOM 1219 O O . ALA A 1 159 ? -29.657 3.670 37.842 1.00 97.00 159 ALA A O 1
ATOM 1220 N N . THR A 1 160 ? -30.648 1.684 38.130 1.00 96.81 160 THR A N 1
ATOM 1221 C CA . THR A 1 160 ? -29.759 1.307 39.225 1.00 96.81 160 THR A CA 1
ATOM 1222 C C . THR A 1 160 ? -28.468 0.696 38.680 1.00 96.81 160 THR A C 1
ATOM 1224 O O . THR A 1 160 ? -28.387 0.224 37.550 1.00 96.81 160 THR A O 1
ATOM 1227 N N . TRP A 1 161 ? -27.423 0.661 39.510 1.00 96.44 161 TRP A N 1
ATOM 1228 C CA . TRP A 1 161 ? -26.182 -0.032 39.143 1.00 96.44 161 TRP A CA 1
ATOM 1229 C C . TRP A 1 161 ? -26.362 -1.548 38.987 1.00 96.44 161 TRP A C 1
ATOM 1231 O O . TRP A 1 161 ? -25.510 -2.191 38.383 1.00 96.44 161 TRP A O 1
ATOM 1241 N N . ALA A 1 162 ? -27.435 -2.121 39.545 1.00 97.38 162 ALA A N 1
ATOM 1242 C CA . ALA A 1 162 ? -27.773 -3.521 39.322 1.00 97.38 162 ALA A CA 1
ATOM 1243 C C . ALA A 1 162 ? -28.303 -3.724 37.896 1.00 97.38 162 ALA A C 1
ATOM 1245 O O . ALA A 1 162 ? -27.752 -4.561 37.192 1.00 97.38 162 ALA A O 1
ATOM 1246 N N . ASP A 1 163 ? -29.254 -2.891 37.456 1.00 97.56 163 ASP A N 1
ATOM 1247 C CA . ASP A 1 163 ? -29.838 -2.954 36.104 1.00 97.56 163 ASP A CA 1
ATOM 1248 C C . ASP A 1 163 ? -28.766 -2.747 35.023 1.00 97.56 163 ASP A C 1
ATOM 1250 O O . ASP A 1 163 ? -28.680 -3.497 34.054 1.00 97.56 163 ASP A O 1
ATOM 1254 N N . ILE A 1 164 ? -27.891 -1.754 35.223 1.00 97.25 164 ILE A N 1
ATOM 1255 C CA . ILE A 1 164 ? -26.772 -1.470 34.311 1.00 97.25 164 ILE A CA 1
ATOM 1256 C C . ILE A 1 164 ? -25.776 -2.637 34.286 1.00 97.25 164 ILE A C 1
ATOM 1258 O O . ILE A 1 164 ? -25.285 -3.009 33.221 1.00 97.25 164 ILE A O 1
ATOM 1262 N N . GLY A 1 165 ? -25.464 -3.217 35.450 1.00 96.69 165 GLY A N 1
ATOM 1263 C CA . GLY A 1 165 ? -24.582 -4.379 35.542 1.00 96.69 165 GLY A CA 1
ATOM 1264 C C . GLY A 1 165 ? -25.147 -5.581 34.790 1.00 96.69 165 GLY A C 1
ATOM 1265 O O . GLY A 1 165 ? -24.441 -6.166 33.972 1.00 96.69 165 GLY A O 1
ATOM 1266 N N . GLU A 1 166 ? -26.425 -5.897 35.005 1.00 97.81 166 GLU A N 1
ATOM 1267 C CA . GLU A 1 166 ? -27.131 -6.976 34.311 1.00 97.81 166 GLU A CA 1
ATOM 1268 C C . GLU A 1 166 ? -27.112 -6.777 32.790 1.00 97.81 166 GLU A C 1
ATOM 1270 O O . GLU A 1 166 ? -26.676 -7.673 32.066 1.00 97.81 166 GLU A O 1
ATOM 1275 N N . ALA A 1 167 ? -27.469 -5.581 32.309 1.00 97.56 167 ALA A N 1
ATOM 1276 C CA . ALA A 1 167 ? -27.454 -5.254 30.883 1.00 97.56 167 ALA A CA 1
ATOM 1277 C C . ALA A 1 167 ? -26.052 -5.354 30.253 1.00 97.56 167 ALA A C 1
ATOM 1279 O O . ALA A 1 167 ? -25.916 -5.750 29.096 1.00 97.56 167 ALA A O 1
ATOM 1280 N N . ALA A 1 168 ? -25.001 -5.023 31.009 1.00 95.38 168 ALA A N 1
ATOM 1281 C CA . ALA A 1 168 ? -23.613 -5.094 30.555 1.00 95.38 168 ALA A CA 1
ATOM 1282 C C . ALA A 1 168 ? -22.936 -6.455 30.824 1.00 95.38 168 ALA A C 1
ATOM 1284 O O . ALA A 1 168 ? -21.738 -6.600 30.567 1.00 95.38 168 ALA A O 1
ATOM 1285 N N . GLY A 1 169 ? -23.663 -7.442 31.362 1.00 97.19 169 GLY A N 1
ATOM 1286 C CA . GLY A 1 169 ? -23.136 -8.775 31.664 1.00 97.19 169 GLY A CA 1
ATOM 1287 C C . GLY A 1 169 ? -22.107 -8.808 32.802 1.00 97.19 169 GLY A C 1
ATOM 1288 O O . GLY A 1 169 ? -21.185 -9.623 32.775 1.00 97.19 169 GLY A O 1
ATOM 1289 N N . MET A 1 170 ? -22.222 -7.922 33.796 1.00 97.06 170 MET A N 1
ATOM 1290 C CA . MET A 1 170 ? -21.311 -7.844 34.944 1.00 97.06 170 MET A CA 1
ATOM 1291 C C . MET A 1 170 ? -22.039 -7.633 36.277 1.00 97.06 170 MET A C 1
ATOM 1293 O O . MET A 1 170 ? -23.222 -7.314 36.337 1.00 97.06 170 MET A O 1
ATOM 1297 N N . SER A 1 171 ? -21.331 -7.806 37.395 1.00 97.75 171 SER A N 1
ATOM 1298 C CA . SER A 1 171 ? -21.932 -7.570 38.711 1.00 97.75 171 SER A CA 1
ATOM 1299 C C . SER A 1 171 ? -22.200 -6.081 38.952 1.00 97.75 171 SER A C 1
ATOM 1301 O O . SER A 1 171 ? -21.473 -5.212 38.465 1.00 97.75 171 SER A O 1
ATOM 1303 N N . ARG A 1 172 ? -23.191 -5.778 39.802 1.00 97.38 172 ARG A N 1
ATOM 1304 C CA . ARG A 1 172 ? -23.466 -4.412 40.287 1.00 97.38 172 ARG A CA 1
ATOM 1305 C C . ARG A 1 172 ? -22.201 -3.700 40.775 1.00 97.38 172 ARG A C 1
ATOM 1307 O O . ARG A 1 172 ? -22.002 -2.523 40.490 1.00 97.38 172 ARG A O 1
ATOM 1314 N N . GLN A 1 173 ? -21.380 -4.394 41.565 1.00 96.31 173 GLN A N 1
ATOM 1315 C CA . GLN A 1 173 ? -20.172 -3.812 42.145 1.00 96.31 173 GLN A CA 1
ATOM 1316 C C . GLN A 1 173 ? -19.141 -3.490 41.058 1.00 96.31 173 GLN A C 1
ATOM 1318 O O . GLN A 1 173 ? -18.575 -2.404 41.088 1.00 96.31 173 GLN A O 1
ATOM 1323 N N . ALA A 1 174 ? -18.958 -4.374 40.070 1.00 95.56 174 ALA A N 1
ATOM 1324 C CA . ALA A 1 174 ? -18.077 -4.117 38.933 1.00 95.56 174 ALA A CA 1
ATOM 1325 C C . ALA A 1 174 ? -18.553 -2.916 38.097 1.00 95.56 174 ALA A C 1
ATOM 1327 O O . ALA A 1 174 ? -17.742 -2.054 37.757 1.00 95.56 174 ALA A O 1
ATOM 1328 N N . ALA A 1 175 ? -19.863 -2.810 37.846 1.00 95.00 175 ALA A N 1
ATOM 1329 C CA . ALA A 1 175 ? -20.455 -1.672 37.143 1.00 95.00 175 ALA A CA 1
ATOM 1330 C C . ALA A 1 175 ? -20.230 -0.353 37.901 1.00 95.00 175 ALA A C 1
ATOM 1332 O O . ALA A 1 175 ? -19.745 0.624 37.330 1.00 95.00 175 ALA A O 1
ATOM 1333 N N . HIS A 1 176 ? -20.507 -0.336 39.209 1.00 93.06 176 HIS A N 1
ATOM 1334 C CA . HIS A 1 176 ? -20.276 0.842 40.045 1.00 93.06 176 HIS A CA 1
ATOM 1335 C C . HIS A 1 176 ? -18.796 1.234 40.104 1.00 93.06 176 HIS A C 1
ATOM 1337 O O . HIS A 1 176 ? -18.468 2.405 39.968 1.00 93.06 176 HIS A O 1
ATOM 1343 N N . THR A 1 177 ? -17.884 0.275 40.272 1.00 94.25 177 THR A N 1
ATOM 1344 C CA . THR A 1 177 ? -16.443 0.558 40.290 1.00 94.25 177 THR A CA 1
ATOM 1345 C C . THR A 1 177 ? -15.959 1.129 38.960 1.00 94.25 177 THR A C 1
ATOM 1347 O O . THR A 1 177 ? -15.114 2.020 38.959 1.00 94.25 177 THR A O 1
ATOM 1350 N N . ARG A 1 178 ? -16.488 0.645 37.831 1.00 92.94 178 ARG A N 1
ATOM 1351 C CA . ARG A 1 178 ? -16.078 1.098 36.500 1.00 92.94 178 ARG A CA 1
ATOM 1352 C C . ARG A 1 178 ? -16.608 2.491 36.155 1.00 92.94 178 ARG A C 1
ATOM 1354 O O . ARG A 1 178 ? -15.851 3.300 35.628 1.00 92.94 178 ARG A O 1
ATOM 1361 N N . TRP A 1 179 ? -17.885 2.760 36.426 1.00 94.25 179 TRP A N 1
ATOM 1362 C CA . TRP A 1 179 ? -18.567 3.967 35.935 1.00 94.25 179 TRP A CA 1
ATOM 1363 C C . TRP A 1 179 ? -19.002 4.951 37.021 1.00 94.25 179 TRP A C 1
ATOM 1365 O O . TRP A 1 179 ? -19.389 6.068 36.690 1.00 94.25 179 TRP A O 1
ATOM 1375 N N . GLY A 1 180 ? -18.934 4.579 38.301 1.00 86.44 180 GLY A N 1
ATOM 1376 C CA . GLY A 1 180 ? -19.418 5.404 39.412 1.00 86.44 180 GLY A CA 1
ATOM 1377 C C . GLY A 1 180 ? -18.798 6.799 39.422 1.00 86.44 180 GLY A C 1
ATOM 1378 O O . GLY A 1 180 ? -19.520 7.790 39.421 1.00 86.44 180 GLY A O 1
ATOM 1379 N N . SER A 1 181 ? -17.474 6.885 39.290 1.00 78.50 181 SER A N 1
ATOM 1380 C CA . SER A 1 181 ? -16.755 8.164 39.227 1.00 78.50 181 SER A CA 1
ATOM 1381 C C . SER A 1 181 ? -16.997 8.951 37.934 1.00 78.50 181 SER A C 1
ATOM 1383 O O . SER A 1 181 ? -16.944 10.176 37.951 1.00 78.50 181 SER A O 1
ATOM 1385 N N . TYR A 1 182 ? -17.279 8.277 36.813 1.00 67.75 182 TYR A N 1
ATOM 1386 C CA . TYR A 1 182 ? -17.506 8.906 35.504 1.00 67.75 182 TYR A CA 1
ATOM 1387 C C . TYR A 1 182 ? -18.876 9.573 35.377 1.00 67.75 182 TYR A C 1
ATOM 1389 O O . TYR A 1 182 ? -19.023 10.526 34.609 1.00 67.75 182 TYR A O 1
ATOM 1397 N N . VAL A 1 183 ? -19.881 9.060 36.089 1.00 65.62 183 VAL A N 1
ATOM 1398 C CA . VAL A 1 183 ? -21.230 9.641 36.099 1.00 65.62 183 VAL A CA 1
ATOM 1399 C C . VAL A 1 183 ? -21.364 10.742 37.158 1.00 65.62 183 VAL A C 1
ATOM 1401 O O . VAL A 1 183 ? -22.183 11.640 36.998 1.00 65.62 183 VAL A O 1
ATOM 1404 N N . GLU A 1 184 ? -20.528 10.725 38.198 1.00 63.97 184 GLU A N 1
ATOM 1405 C CA . GLU A 1 184 ? -20.491 11.767 39.236 1.00 63.97 184 GLU A CA 1
ATOM 1406 C C . GLU A 1 184 ? -19.769 13.059 38.810 1.00 63.97 184 GLU A C 1
ATOM 1408 O O . GLU A 1 184 ? -19.874 14.070 39.508 1.00 63.97 184 GLU A O 1
ATOM 1413 N N . VAL A 1 185 ? -19.067 13.076 37.666 1.00 59.69 185 VAL A N 1
ATOM 1414 C CA . VAL A 1 185 ? -18.500 14.317 37.110 1.00 59.69 185 VAL A CA 1
ATOM 1415 C C . VAL A 1 185 ? -19.646 15.273 36.778 1.00 59.69 185 VAL A C 1
ATOM 1417 O O . VAL A 1 185 ? -20.429 15.021 35.861 1.00 59.69 185 VAL A O 1
ATOM 1420 N N . SER A 1 186 ? -19.743 16.366 37.539 1.00 59.84 186 SER A N 1
ATOM 1421 C CA . SER A 1 186 ? -20.859 17.306 37.449 1.00 59.84 186 SER A CA 1
ATOM 1422 C C . SER A 1 186 ? -21.007 17.880 36.038 1.00 59.84 186 SER A C 1
ATOM 1424 O O . SER A 1 186 ? -20.030 18.131 35.329 1.00 59.84 186 SER A O 1
ATOM 1426 N N . GLU A 1 187 ? -22.249 18.142 35.644 1.00 58.06 187 GLU A N 1
ATOM 1427 C CA . GLU A 1 187 ? -22.610 18.806 34.386 1.00 58.06 187 GLU A CA 1
ATOM 1428 C C . GLU A 1 187 ? -21.854 20.138 34.202 1.00 58.06 187 GLU A C 1
ATOM 1430 O O . GLU A 1 187 ? -21.450 20.499 33.099 1.00 58.06 187 GLU A O 1
ATOM 1435 N N . GLU A 1 188 ? 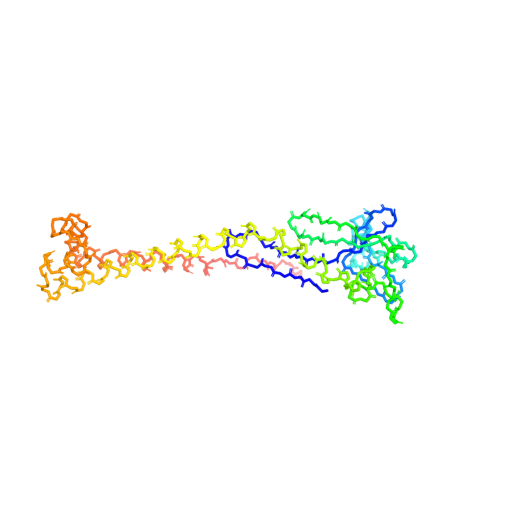-21.545 20.799 35.318 1.00 58.25 188 GLU A N 1
ATOM 1436 C CA . GLU A 1 188 ? -20.715 21.999 35.423 1.00 58.25 188 GLU A CA 1
ATOM 1437 C C . GLU A 1 188 ? -19.243 21.751 35.041 1.00 58.25 188 GLU A C 1
ATOM 1439 O O . GLU A 1 188 ? -18.639 22.541 34.314 1.00 58.25 188 GLU A O 1
ATOM 1444 N N . THR A 1 189 ? -18.665 20.619 35.453 1.00 69.44 189 THR A N 1
ATOM 1445 C CA . THR A 1 189 ? -17.314 20.210 35.031 1.00 69.44 189 THR A CA 1
ATOM 1446 C C . THR A 1 189 ? -17.288 19.925 33.531 1.00 69.44 189 THR A C 1
ATOM 1448 O O . THR A 1 189 ? -16.352 20.320 32.840 1.00 69.44 189 THR A O 1
ATOM 1451 N N . ARG A 1 190 ? -18.356 19.320 33.000 1.00 67.06 190 ARG A N 1
ATOM 1452 C CA . ARG A 1 190 ? -18.495 19.004 31.573 1.00 67.06 190 ARG A CA 1
ATOM 1453 C C . ARG A 1 190 ? -18.636 20.262 30.712 1.00 67.06 190 ARG A C 1
ATOM 1455 O O . ARG A 1 190 ? -17.929 20.392 29.717 1.00 67.06 190 ARG A O 1
ATOM 1462 N N . GLN A 1 191 ? -19.473 21.216 31.128 1.00 70.25 191 GLN A N 1
ATOM 1463 C CA . GLN A 1 191 ? -19.597 22.527 30.478 1.00 70.25 191 GLN A CA 1
ATOM 1464 C C . GLN A 1 191 ? -18.274 23.293 30.497 1.00 70.25 191 GLN A C 1
ATOM 1466 O O . GLN A 1 191 ? -17.892 23.891 29.493 1.00 70.25 191 GLN A O 1
ATOM 1471 N N . ARG A 1 192 ? -17.543 23.237 31.615 1.00 78.00 192 ARG A N 1
ATOM 1472 C CA . ARG A 1 192 ? -16.241 23.890 31.753 1.00 78.00 192 ARG A CA 1
ATOM 1473 C C . ARG A 1 192 ? -15.192 23.288 30.818 1.00 78.00 192 ARG A C 1
ATOM 1475 O O . ARG A 1 192 ? -14.458 24.037 30.179 1.00 78.00 192 ARG A O 1
ATOM 1482 N N . THR A 1 193 ? -15.138 21.963 30.691 1.00 77.31 193 THR A N 1
ATOM 1483 C CA . THR A 1 193 ? -14.224 21.292 29.755 1.00 77.31 193 THR A CA 1
ATOM 1484 C C . THR A 1 193 ? -14.581 21.595 28.300 1.00 77.31 193 THR A C 1
ATOM 1486 O O . THR A 1 193 ? -13.692 21.932 27.520 1.00 77.31 193 THR A O 1
ATOM 1489 N N . ASP A 1 194 ? -15.867 21.570 27.940 1.00 77.56 194 ASP A N 1
ATOM 1490 C CA . ASP A 1 194 ? -16.322 21.870 26.574 1.00 77.56 194 ASP A CA 1
ATOM 1491 C C . ASP A 1 194 ? -16.024 23.331 26.181 1.00 77.56 194 ASP A C 1
ATOM 1493 O O . ASP A 1 194 ? -15.598 23.625 25.063 1.00 77.56 194 ASP A O 1
ATOM 1497 N N . GLN A 1 195 ? -16.151 24.261 27.134 1.00 82.94 195 GLN A N 1
ATOM 1498 C CA . GLN A 1 195 ? -15.805 25.671 26.942 1.00 82.94 195 GLN A CA 1
ATOM 1499 C C . GLN A 1 195 ? -14.296 25.879 26.725 1.00 82.94 195 GLN A C 1
ATOM 1501 O O . GLN A 1 195 ? -13.909 26.705 25.896 1.00 82.94 195 GLN A O 1
ATOM 1506 N N . ILE A 1 196 ? -13.446 25.111 27.418 1.00 87.69 196 ILE A N 1
ATOM 1507 C CA . ILE A 1 196 ? -11.984 25.140 27.246 1.00 87.69 196 ILE A CA 1
ATOM 1508 C C . ILE A 1 196 ? -11.587 24.595 25.869 1.00 87.69 196 ILE A C 1
ATOM 1510 O O . ILE A 1 196 ? -10.821 25.245 25.160 1.00 87.69 196 ILE A O 1
ATOM 1514 N N . VAL A 1 197 ? -12.140 23.450 25.459 1.00 83.19 197 VAL A N 1
ATOM 1515 C CA . VAL A 1 197 ? -11.825 22.825 24.162 1.00 83.19 197 VAL A CA 1
ATOM 1516 C C . VAL A 1 197 ? -12.258 23.721 23.000 1.00 83.19 197 VAL A C 1
ATOM 1518 O O . VAL A 1 197 ? -11.473 23.969 22.087 1.00 83.19 197 VAL A O 1
ATOM 1521 N N . ARG A 1 198 ? -13.469 24.293 23.051 1.00 85.56 198 ARG A N 1
ATOM 1522 C CA . ARG A 1 198 ? -13.946 25.232 22.018 1.00 85.56 198 ARG A CA 1
ATOM 1523 C C . ARG A 1 198 ? -13.100 26.499 21.931 1.00 85.56 198 ARG A C 1
ATOM 1525 O O . ARG A 1 198 ? -12.931 27.036 20.837 1.00 85.56 198 ARG A O 1
ATOM 1532 N N . LYS A 1 199 ? -12.605 26.997 23.068 1.00 88.44 199 LYS A N 1
ATOM 1533 C CA . LYS A 1 199 ? -11.701 28.150 23.105 1.00 88.44 199 LYS A CA 1
ATOM 1534 C C . LYS A 1 199 ? -10.365 27.808 22.437 1.00 88.44 199 LYS A C 1
ATOM 1536 O O . LYS A 1 199 ? -9.967 28.540 21.541 1.00 88.44 199 LYS A O 1
ATOM 1541 N N . ALA A 1 200 ? -9.759 26.677 22.797 1.00 80.25 200 ALA A N 1
ATOM 1542 C CA . ALA A 1 200 ? -8.494 26.225 22.222 1.00 80.25 200 ALA A CA 1
ATOM 1543 C C . ALA A 1 200 ? -8.590 26.021 20.702 1.00 80.25 200 ALA A C 1
ATOM 1545 O O . ALA A 1 200 ? -7.772 26.548 19.963 1.00 80.25 200 ALA A O 1
ATOM 1546 N N . ILE A 1 201 ? -9.648 25.354 20.220 1.00 83.94 201 ILE A N 1
ATOM 1547 C CA . ILE A 1 201 ? -9.887 25.177 18.779 1.00 83.94 201 ILE A CA 1
ATOM 1548 C C . ILE A 1 201 ? -9.984 26.538 18.076 1.00 83.94 201 ILE A C 1
ATOM 1550 O O . ILE A 1 201 ? -9.366 26.739 17.037 1.00 83.94 201 ILE A O 1
ATOM 1554 N N . ARG A 1 202 ? -10.728 27.498 18.638 1.00 85.44 202 ARG A N 1
ATOM 1555 C CA . ARG A 1 202 ? -10.864 28.838 18.046 1.00 85.44 202 ARG A CA 1
ATOM 1556 C C . ARG A 1 202 ? -9.529 29.578 17.969 1.00 85.44 202 ARG A C 1
ATOM 1558 O O . ARG A 1 202 ? -9.279 30.226 16.960 1.00 85.44 202 ARG A O 1
ATOM 1565 N N . GLU A 1 203 ? -8.711 29.492 19.013 1.00 83.81 203 GLU A N 1
ATOM 1566 C CA . GLU A 1 203 ? -7.390 30.129 19.068 1.00 83.81 203 GLU A CA 1
ATOM 1567 C C . GLU A 1 203 ? -6.447 29.516 18.021 1.00 83.81 203 GLU A C 1
ATOM 1569 O O . GLU A 1 203 ? -5.859 30.256 17.239 1.00 83.81 203 GLU A O 1
ATOM 1574 N N . THR A 1 204 ? -6.422 28.186 17.881 1.00 80.75 204 THR A N 1
ATOM 1575 C CA . THR A 1 204 ? -5.641 27.504 16.834 1.00 80.75 204 THR A CA 1
ATOM 1576 C C . THR A 1 204 ? -6.088 27.897 15.421 1.00 80.75 204 THR A C 1
ATOM 1578 O O . THR A 1 204 ? -5.256 28.163 14.559 1.00 80.75 204 THR A O 1
ATOM 1581 N N . TRP A 1 205 ? -7.397 28.005 15.169 1.00 75.25 205 TRP A N 1
ATOM 1582 C CA . TRP A 1 205 ? -7.913 28.469 13.872 1.00 75.25 205 TRP A CA 1
ATOM 1583 C C . TRP A 1 205 ? -7.584 29.942 13.583 1.00 75.25 205 TRP A C 1
ATOM 1585 O O . TRP A 1 205 ? -7.379 30.299 12.425 1.00 75.25 205 TRP A O 1
ATOM 1595 N N . GLN A 1 206 ? -7.529 30.799 14.606 1.00 76.81 206 GLN A N 1
ATOM 1596 C CA . GLN A 1 206 ? -7.130 32.203 14.458 1.00 76.81 206 GLN A CA 1
ATOM 1597 C C . GLN A 1 206 ? -5.632 32.347 14.176 1.00 76.81 206 GLN A C 1
ATOM 1599 O O . GLN A 1 206 ? -5.260 33.169 13.344 1.00 76.81 206 GLN A O 1
ATOM 1604 N N . GLU A 1 207 ? -4.791 31.531 14.812 1.00 73.69 207 GLU A N 1
ATOM 1605 C CA . GLU A 1 207 ? -3.350 31.476 14.541 1.00 73.69 207 GLU A CA 1
ATOM 1606 C C . GLU A 1 207 ? -3.066 30.997 13.109 1.00 73.69 207 GLU A C 1
ATOM 1608 O O . GLU A 1 207 ? -2.283 31.628 12.405 1.00 73.69 207 GLU A O 1
ATOM 1613 N N . MET A 1 208 ? -3.784 29.975 12.625 1.00 70.06 208 MET A N 1
ATOM 1614 C CA . MET A 1 208 ? -3.672 29.498 11.237 1.00 70.06 208 MET A CA 1
ATOM 1615 C C . MET A 1 208 ? -4.126 30.528 10.186 1.00 70.06 208 MET A C 1
ATOM 1617 O O . MET A 1 208 ? -3.682 30.473 9.045 1.00 70.06 208 MET A O 1
ATOM 1621 N N . GLN A 1 209 ? -5.018 31.460 10.539 1.00 71.75 209 GLN A N 1
ATOM 1622 C CA . GLN A 1 209 ? -5.479 32.529 9.638 1.00 71.75 209 GLN A CA 1
ATOM 1623 C C . GLN A 1 209 ? -4.619 33.800 9.710 1.00 71.75 209 GLN A C 1
ATOM 1625 O O . GLN A 1 209 ? -4.791 34.692 8.880 1.00 71.75 209 GLN A O 1
ATOM 1630 N N . ALA A 1 210 ? -3.724 33.903 10.697 1.00 68.25 210 ALA A N 1
ATOM 1631 C CA . ALA A 1 210 ? -2.894 35.081 10.932 1.00 68.25 210 ALA A CA 1
ATOM 1632 C C . ALA A 1 210 ? -1.496 34.997 10.294 1.00 68.25 210 ALA A C 1
ATOM 1634 O O . ALA A 1 210 ? -0.735 35.953 10.437 1.00 68.25 210 ALA A O 1
ATOM 1635 N N . GLU A 1 211 ? -1.149 33.913 9.586 1.00 51.00 211 GLU A N 1
ATOM 1636 C CA . GLU A 1 211 ? 0.074 33.876 8.776 1.00 51.00 211 GLU A CA 1
ATOM 1637 C C . GLU A 1 211 ? -0.029 34.899 7.630 1.00 51.00 211 GLU A C 1
ATOM 1639 O O . GLU A 1 211 ? -0.869 34.750 6.735 1.00 51.00 211 GLU A O 1
ATOM 1644 N N . PRO A 1 212 ? 0.795 35.964 7.624 1.00 54.72 212 PRO A N 1
ATOM 1645 C CA . PRO A 1 212 ? 0.818 36.889 6.513 1.00 54.72 212 PRO A CA 1
ATOM 1646 C C . PRO A 1 212 ? 1.547 36.223 5.347 1.00 54.72 212 PRO A C 1
ATOM 1648 O O . PRO A 1 212 ? 2.671 35.743 5.489 1.00 54.72 212 PRO A O 1
ATOM 1651 N N . THR A 1 213 ? 0.934 36.267 4.166 1.00 56.78 213 THR A N 1
ATOM 1652 C CA . THR A 1 213 ? 1.619 36.085 2.885 1.00 56.78 213 THR A CA 1
ATOM 1653 C C . THR A 1 213 ? 2.668 37.189 2.712 1.00 56.78 213 THR A C 1
ATOM 1655 O O . THR A 1 213 ? 2.429 38.182 2.026 1.00 56.78 213 THR A O 1
ATOM 1658 N N . GLU A 1 214 ? 3.831 37.057 3.346 1.00 54.06 214 GLU A N 1
ATOM 1659 C CA . GLU A 1 214 ? 5.017 37.814 2.963 1.00 54.06 214 GLU A CA 1
ATOM 1660 C C . GLU A 1 214 ? 5.729 37.072 1.831 1.00 54.06 214 GLU A C 1
ATOM 1662 O O . GLU A 1 214 ? 6.627 36.261 2.039 1.00 54.06 214 GLU A O 1
ATOM 1667 N N . SER A 1 215 ? 5.349 37.397 0.595 1.00 48.50 215 SER A N 1
ATOM 1668 C CA . SER A 1 215 ? 6.303 37.358 -0.509 1.00 48.50 215 SER A CA 1
ATOM 1669 C C . SER A 1 215 ? 6.035 38.471 -1.522 1.00 48.50 215 SER A C 1
ATOM 1671 O O . SER A 1 215 ? 5.025 38.467 -2.221 1.00 48.50 215 SER A O 1
ATOM 1673 N N . ALA A 1 216 ? 7.037 39.343 -1.626 1.00 48.34 216 ALA A N 1
ATOM 1674 C CA . ALA A 1 216 ? 7.467 40.066 -2.819 1.00 48.34 216 ALA A CA 1
ATOM 1675 C C . ALA A 1 216 ? 6.626 41.259 -3.315 1.00 48.34 216 ALA A C 1
ATOM 1677 O O . ALA A 1 216 ? 5.721 41.145 -4.134 1.00 48.34 216 ALA A O 1
ATOM 1678 N N . GLY A 1 217 ? 7.094 42.448 -2.930 1.00 44.38 217 GLY A N 1
ATOM 1679 C CA . GLY A 1 217 ? 6.847 43.714 -3.620 1.00 44.38 217 GLY A CA 1
ATOM 1680 C C . GLY A 1 217 ? 8.068 44.629 -3.539 1.00 44.38 217 GLY A C 1
ATOM 1681 O O . GLY A 1 217 ? 7.963 45.765 -3.090 1.00 44.38 217 GLY A O 1
ATOM 1682 N N . GLY A 1 218 ? 9.244 44.101 -3.890 1.00 50.50 218 GLY A N 1
ATOM 1683 C CA . GLY A 1 218 ? 10.469 44.881 -4.024 1.00 50.50 218 GLY A CA 1
ATOM 1684 C C . GLY A 1 218 ? 10.500 45.673 -5.332 1.00 50.50 218 GLY A C 1
ATOM 1685 O O . GLY A 1 218 ? 10.424 45.096 -6.410 1.00 50.50 218 GLY A O 1
ATOM 1686 N N . ASP A 1 219 ? 10.681 46.981 -5.173 1.00 48.88 219 ASP A N 1
ATOM 1687 C CA . ASP A 1 219 ? 11.541 47.857 -5.977 1.00 48.88 219 ASP A CA 1
ATOM 1688 C C . ASP A 1 219 ? 11.145 48.142 -7.444 1.00 48.88 219 ASP A C 1
ATOM 1690 O O . ASP A 1 219 ? 11.565 47.486 -8.396 1.00 48.88 219 ASP A O 1
ATOM 1694 N N . GLY A 1 220 ? 10.382 49.225 -7.622 1.00 44.97 220 GLY A N 1
ATOM 1695 C CA . GLY A 1 220 ? 10.188 49.918 -8.894 1.00 44.97 220 GLY A CA 1
ATOM 1696 C C . GLY A 1 220 ? 10.709 51.350 -8.796 1.00 44.97 220 GLY A C 1
ATOM 1697 O O . GLY A 1 220 ? 10.051 52.216 -8.225 1.00 44.97 220 GLY A O 1
ATOM 1698 N N . ARG A 1 221 ? 11.900 51.572 -9.358 1.00 51.09 221 ARG A N 1
ATOM 1699 C CA . ARG A 1 221 ? 12.565 52.871 -9.536 1.00 51.09 221 ARG A CA 1
ATOM 1700 C C . ARG A 1 221 ? 11.683 53.890 -10.272 1.00 51.09 221 ARG A C 1
ATOM 1702 O O . ARG A 1 221 ? 11.050 53.549 -11.271 1.00 51.09 221 ARG A O 1
ATOM 1709 N N . GLY A 1 222 ? 11.788 55.147 -9.845 1.00 49.25 222 GLY A N 1
ATOM 1710 C CA . GLY A 1 222 ? 11.469 56.370 -10.585 1.00 49.25 222 GLY A CA 1
ATOM 1711 C C . GLY A 1 222 ? 12.394 57.482 -10.118 1.00 49.25 222 GLY A C 1
ATOM 1712 O O . GLY A 1 222 ? 12.504 57.637 -8.883 1.00 49.25 222 GLY A O 1
#

Sequence (222 aa):
MGWAFEGEGLEDHEGYAVFVTVDGRESGSSSADGLWIWRPDAQVRAAAAWAEGRSPGDEDVSELVAWEQLAGWQAACTCGWRGERWDRDATVQGEDGGYHPDDAFLPDGRDVEDVAHDAWIEHMAPYRRLGRVKDAAAAAVLSRQALDEAVRDAKTGGATWADIGEAAGMSRQAAHTRWGSYVEVSEETRQRTDQIVRKAIRETWQEMQAEPTESAGGDGRG